Protein AF-F2PU14-F1 (afdb_monomer)

Mean predicted aligned error: 12.38 Å

pLDDT: mean 86.18, std 15.94, range [33.97, 97.12]

Secondary structure (DSSP, 8-state):
-EE-TTS-EEEEETTEEE-S-S-EEEEE-SSHHHHHHHHHTSTTEEEEEEETTTTEEEEEESPPPTTS-EEE-TTEEEEEEEPPPP-PPP-----TT--STTTTTT-EEE-TTSEEEEEEEEEE--PPPSEEEE-SSHHHHHHHHHTSTT--EEEEETTTTEEEEE---S---EEEEEEEEEEEEEETTGGGT-----SSS----------

Sequence (211 aa):
VYEAADGSWFKLQCVTHNWFTSNKNRVTASSYQDCVDQCSTTDGCEAITYEHANGACDIMQGPYDPNSQSVPCNNHHFAYTIDPPTYPAAVQKRTLCSVECPEADGMIYTTGHGEVYKMSCGKRHGTTPIGGEIVNGLKECMDACSSVLQCHSVDYHPRTKKCYQSNHQSDPTIQASGFASAHSLGCASACNGGCGCSSGACQQKVGTSAA

Foldseek 3Di:
DDQEPLRWDKDKAAQKDFPQDPPWDKDFAPDPNRLVNVLVVDPQFFKWKAFQVGRIIIRGGDDDDPPGDMDGHNRIMMMGTDDPDDDDDDDQQADPPDQDPPNLAQPWDQAPQQWIKGKHAQFDQPDDFPDKDQAQGPNVLVNVLSVPPQFFKWKAFNVRSIIGTHNDADDGDGGHNRIMMIGTPGGDCPVVPDPPPPPDPPDPPPPDDDD

Organism: Trichophyton equinum (strain ATCC MYA-4606 / CBS 127.97) (NCBI:txid559882)

Radius of gyration: 27.67 Å; Cα contacts (8 Å, |Δi|>4): 440; chains: 1; bounding box: 73×36×64 Å

Solvent-accessible surface area (backbone atoms only — not comparable to full-atom values): 12091 Å² total; per-residue (Å²): 112,46,74,39,94,80,69,52,26,30,46,72,37,74,38,21,41,68,67,78,58,86,53,58,50,78,48,80,22,97,41,69,64,50,34,52,48,53,28,69,74,35,92,62,44,29,32,36,42,27,29,73,87,78,25,41,19,35,35,28,41,53,91,73,60,94,85,46,65,64,46,83,30,87,54,23,30,24,32,31,64,45,81,72,87,86,72,92,76,82,83,75,80,60,50,86,94,43,70,50,72,72,36,15,48,75,34,76,49,69,37,96,80,36,36,26,29,43,29,37,44,33,16,26,70,86,67,78,61,81,46,68,50,80,40,97,44,54,58,54,37,51,44,54,31,60,74,35,93,72,36,26,22,36,34,24,28,78,89,79,22,40,24,37,24,20,66,49,64,63,84,54,81,44,81,33,78,71,24,40,17,34,22,39,79,46,50,64,47,63,92,72,76,56,71,85,64,76,87,81,82,83,74,76,85,74,81,79,86,82,134

Nearest PDB structures (foldseek):
  6stx-assembly1_C  TM=4.336E-01  e=1.598E-07  Colletotrichum graminicola M1.001
  6ryv-assembly1_A  TM=5.031E-01  e=1.904E-04  Colletotrichum graminicola M1.001
  6ryx-assembly1_A  TM=4.479E-01  e=3.210E-04  Colletotrichum graminicola M1.001
  2yil-assembly1_A  TM=4.461E-01  e=1.025E-03  Sarcocystis muris
  6ryw-assembly1_A  TM=3.999E-01  e=2.266E-04  Colletotrichum graminicola M1.001

Structure (mmCIF, N/CA/C/O backbone):
data_AF-F2PU14-F1
#
_entry.id   AF-F2PU14-F1
#
loop_
_atom_site.group_PDB
_atom_site.id
_atom_site.type_symbol
_atom_site.label_atom_id
_atom_site.label_alt_id
_atom_site.label_comp_id
_atom_site.label_asym_id
_atom_site.label_entity_id
_atom_site.label_seq_id
_atom_site.pdbx_PDB_ins_code
_atom_site.Cartn_x
_atom_site.Cartn_y
_atom_site.Cartn_z
_atom_site.occupancy
_atom_site.B_iso_or_equiv
_atom_site.auth_seq_id
_atom_site.auth_comp_id
_atom_site.auth_asym_id
_atom_site.auth_atom_id
_atom_site.pdbx_PDB_model_num
ATOM 1 N N . VAL A 1 1 ? 21.410 -3.144 -7.829 1.00 91.38 1 VAL A N 1
ATOM 2 C CA . VAL A 1 1 ? 19.964 -3.317 -8.081 1.00 91.38 1 VAL A CA 1
ATOM 3 C C . VAL A 1 1 ? 19.339 -1.943 -8.181 1.00 91.38 1 VAL A C 1
ATOM 5 O O . VAL A 1 1 ? 19.924 -1.010 -7.638 1.00 91.38 1 VAL A O 1
ATOM 8 N N . TYR A 1 2 ? 18.239 -1.819 -8.904 1.00 93.69 2 TYR A N 1
ATOM 9 C CA . TYR A 1 2 ? 17.557 -0.559 -9.158 1.00 93.69 2 TYR A CA 1
ATOM 10 C C . TYR A 1 2 ? 16.043 -0.779 -9.094 1.00 93.69 2 TYR A C 1
ATOM 12 O O . TYR A 1 2 ? 15.578 -1.790 -9.607 1.00 93.69 2 TYR A O 1
ATOM 20 N N . GLU A 1 3 ? 15.317 0.129 -8.448 1.00 94.50 3 GLU A N 1
ATOM 21 C CA . GLU A 1 3 ? 13.852 0.140 -8.400 1.00 94.50 3 GLU A CA 1
ATOM 22 C C . GLU A 1 3 ? 13.350 1.174 -9.406 1.00 94.50 3 GLU A C 1
ATOM 24 O O . GLU A 1 3 ? 13.650 2.364 -9.266 1.00 94.50 3 GLU A O 1
ATOM 29 N N . ALA A 1 4 ? 12.640 0.710 -10.430 1.00 92.31 4 ALA A N 1
ATOM 30 C CA . ALA A 1 4 ? 12.062 1.562 -11.457 1.00 92.31 4 ALA A CA 1
ATOM 31 C C . ALA A 1 4 ? 10.783 2.254 -10.958 1.00 92.31 4 ALA A C 1
ATOM 33 O O . ALA A 1 4 ? 10.238 1.931 -9.903 1.00 92.31 4 ALA A O 1
ATOM 34 N N . ALA A 1 5 ? 10.291 3.227 -11.727 1.00 87.12 5 ALA A N 1
ATOM 35 C CA . ALA A 1 5 ? 9.144 4.053 -11.338 1.00 87.12 5 ALA A CA 1
ATOM 36 C C . ALA A 1 5 ? 7.825 3.278 -11.115 1.00 87.12 5 ALA A C 1
ATOM 38 O O . ALA A 1 5 ? 6.953 3.761 -10.393 1.00 87.12 5 ALA A O 1
ATOM 39 N N . ASP A 1 6 ? 7.671 2.097 -11.714 1.00 89.88 6 ASP A N 1
ATOM 40 C CA . ASP A 1 6 ? 6.522 1.198 -11.538 1.00 89.88 6 ASP A CA 1
ATOM 41 C C . ASP A 1 6 ? 6.656 0.265 -10.314 1.00 89.88 6 ASP A C 1
ATOM 43 O O . ASP A 1 6 ? 5.726 -0.476 -9.997 1.00 89.88 6 ASP A O 1
ATOM 47 N N . GLY A 1 7 ? 7.797 0.304 -9.615 1.00 90.69 7 GLY A N 1
ATOM 48 C CA . GLY A 1 7 ? 8.131 -0.580 -8.496 1.00 90.69 7 GLY A CA 1
ATOM 49 C C . GLY A 1 7 ? 8.765 -1.913 -8.910 1.00 90.69 7 GLY A C 1
ATOM 50 O O . GLY A 1 7 ? 9.042 -2.749 -8.044 1.00 90.69 7 GLY A O 1
ATOM 51 N N . SER A 1 8 ? 9.011 -2.135 -10.205 1.00 92.94 8 SER A N 1
ATOM 52 C CA . SER A 1 8 ? 9.779 -3.289 -10.675 1.00 92.94 8 SER A CA 1
ATOM 53 C C . SER A 1 8 ? 11.260 -3.141 -10.318 1.00 92.94 8 SER A C 1
ATOM 55 O O . SER A 1 8 ? 11.811 -2.039 -10.224 1.00 92.94 8 SER A O 1
ATOM 57 N N . TRP A 1 9 ? 11.919 -4.273 -10.077 1.00 94.62 9 TRP A N 1
ATOM 58 C CA . TRP A 1 9 ? 13.315 -4.299 -9.658 1.00 94.62 9 TRP A CA 1
ATOM 59 C C . TRP A 1 9 ? 14.199 -4.849 -10.761 1.00 94.62 9 TRP A C 1
ATOM 61 O O . TRP A 1 9 ? 13.908 -5.887 -11.340 1.00 94.62 9 TRP A O 1
ATOM 71 N N . PHE A 1 10 ? 15.327 -4.188 -11.002 1.00 95.12 10 PHE A N 1
ATOM 72 C CA . PHE A 1 10 ? 16.308 -4.583 -12.001 1.00 95.12 10 PHE A CA 1
ATOM 73 C C . PHE A 1 10 ? 17.668 -4.883 -11.376 1.00 95.12 10 PHE A C 1
ATOM 75 O O . PHE A 1 10 ? 18.194 -4.146 -10.527 1.00 95.12 10 PHE A O 1
ATOM 82 N N . LYS A 1 11 ? 18.318 -5.942 -11.857 1.00 94.50 11 LYS A N 1
ATOM 83 C CA . LYS A 1 11 ? 19.741 -6.177 -11.617 1.00 94.50 11 LYS A CA 1
ATOM 84 C C . LYS A 1 11 ? 20.559 -5.570 -12.746 1.00 94.50 11 LYS A C 1
ATOM 86 O O . LYS A 1 11 ? 20.569 -6.065 -13.863 1.00 94.50 11 LYS A O 1
ATOM 91 N N . LEU A 1 12 ? 21.294 -4.514 -12.411 1.00 94.94 12 LEU A N 1
ATOM 92 C CA . LEU A 1 12 ? 22.191 -3.832 -13.336 1.00 94.94 12 LEU A CA 1
ATOM 93 C C . LEU A 1 12 ? 23.515 -4.598 -13.475 1.00 94.94 12 LEU A C 1
ATOM 95 O O . LEU A 1 12 ? 24.189 -4.864 -12.477 1.00 94.94 12 LEU A O 1
ATOM 99 N N . GLN A 1 13 ? 23.912 -4.895 -14.709 1.00 93.81 13 GLN A N 1
ATOM 100 C CA . GLN A 1 13 ? 25.207 -5.464 -15.073 1.00 93.81 13 GLN A CA 1
ATOM 101 C C . GLN A 1 13 ? 25.925 -4.521 -16.041 1.00 93.81 13 GLN A C 1
ATOM 103 O O . GLN A 1 13 ? 25.531 -4.338 -17.190 1.00 93.81 13 GLN A O 1
ATOM 108 N N . CYS A 1 14 ? 27.001 -3.895 -15.576 1.00 93.88 14 CYS A N 1
ATOM 109 C CA . CYS A 1 14 ? 27.816 -3.040 -16.431 1.00 93.88 14 CYS A CA 1
ATOM 110 C C . CYS A 1 14 ? 28.721 -3.873 -17.339 1.00 93.88 14 CYS A C 1
ATOM 112 O O . CYS A 1 14 ? 29.093 -4.991 -16.981 1.00 93.88 14 CYS A O 1
ATOM 114 N N . VAL A 1 15 ? 29.131 -3.298 -18.474 1.00 94.69 15 VAL A N 1
ATOM 115 C CA . VAL A 1 15 ? 30.131 -3.905 -19.368 1.00 94.69 15 VAL A CA 1
ATOM 116 C C . VAL A 1 15 ? 29.701 -5.312 -19.793 1.00 94.69 15 VAL A C 1
ATOM 118 O O . VAL A 1 15 ? 30.494 -6.245 -19.823 1.00 94.69 15 VAL A O 1
ATOM 121 N N . THR A 1 16 ? 28.410 -5.493 -20.047 1.00 95.19 16 THR A N 1
ATOM 122 C CA . THR A 1 16 ? 27.793 -6.794 -20.293 1.00 95.19 16 THR A CA 1
ATOM 123 C C . THR A 1 16 ? 26.847 -6.660 -21.471 1.00 95.19 16 THR A C 1
ATOM 125 O O . THR A 1 16 ? 26.006 -5.766 -21.498 1.00 95.19 16 THR A O 1
ATOM 128 N N . HIS A 1 17 ? 26.981 -7.564 -22.436 1.00 93.31 17 HIS A N 1
ATOM 129 C CA . HIS A 1 17 ? 25.997 -7.762 -23.491 1.00 93.31 17 HIS A CA 1
ATOM 130 C C . HIS A 1 17 ? 25.372 -9.149 -23.325 1.00 93.31 17 HIS A C 1
ATOM 132 O O . HIS A 1 17 ? 26.089 -10.125 -23.088 1.00 93.31 17 HIS A O 1
ATOM 138 N N . ASN A 1 18 ? 24.051 -9.242 -23.467 1.00 92.19 18 ASN A N 1
ATOM 139 C CA . ASN A 1 18 ? 23.297 -10.489 -23.368 1.00 92.19 18 ASN A CA 1
ATOM 140 C C . ASN A 1 18 ? 22.418 -10.669 -24.618 1.00 92.19 18 ASN A C 1
ATOM 142 O O . ASN A 1 18 ? 21.874 -9.699 -25.143 1.00 92.19 18 ASN A O 1
ATOM 146 N N . TRP A 1 19 ? 22.296 -11.903 -25.110 1.00 86.44 19 TRP A N 1
ATOM 147 C CA . TRP A 1 19 ? 21.491 -12.246 -26.291 1.00 86.44 19 TRP A CA 1
ATOM 148 C C . TRP A 1 19 ? 20.306 -13.162 -25.954 1.00 86.44 19 TRP A C 1
ATOM 150 O O . TRP A 1 19 ? 20.003 -14.068 -26.725 1.00 86.44 19 TRP A O 1
ATOM 160 N N . PHE A 1 20 ? 19.640 -12.975 -24.811 1.00 86.62 20 PHE A N 1
ATOM 161 C CA . PHE A 1 20 ? 18.583 -13.910 -24.399 1.00 86.62 20 PHE A CA 1
ATOM 162 C C . PHE A 1 20 ? 17.376 -13.952 -25.351 1.00 86.62 20 PHE A C 1
ATOM 164 O O . PHE A 1 20 ? 16.681 -14.962 -25.407 1.00 86.62 20 PHE A O 1
ATOM 171 N N . THR A 1 21 ? 17.116 -12.885 -26.113 1.00 86.56 21 THR A N 1
ATOM 172 C CA . THR A 1 21 ? 15.975 -12.824 -27.033 1.00 86.56 21 THR A CA 1
ATOM 173 C C . THR A 1 21 ? 16.287 -12.027 -28.296 1.00 86.56 21 THR A C 1
ATOM 175 O O . THR A 1 21 ? 17.059 -11.064 -28.291 1.00 86.56 21 THR A O 1
ATOM 178 N N . SER A 1 22 ? 15.646 -12.426 -29.395 1.00 87.12 22 SER A N 1
ATOM 179 C CA . SER A 1 22 ? 15.561 -11.646 -30.632 1.00 87.12 22 SER A CA 1
ATOM 180 C C . SER A 1 22 ? 14.305 -10.774 -30.692 1.00 87.12 22 SER A C 1
ATOM 182 O O . SER A 1 22 ? 14.228 -9.901 -31.554 1.00 87.12 22 SER A O 1
ATOM 184 N N . ASN A 1 23 ? 13.325 -11.006 -29.809 1.00 92.88 23 ASN A N 1
ATOM 185 C CA . ASN A 1 23 ? 12.144 -10.161 -29.695 1.00 92.88 23 ASN A CA 1
ATOM 186 C C . ASN A 1 23 ? 12.501 -8.922 -28.871 1.00 92.88 23 ASN A C 1
ATOM 188 O O . ASN A 1 23 ? 12.496 -8.952 -27.640 1.00 92.88 23 ASN A O 1
ATOM 192 N N . LYS A 1 24 ? 12.891 -7.855 -29.563 1.00 93.44 24 LYS A N 1
ATOM 193 C CA . LYS A 1 24 ? 13.311 -6.604 -28.943 1.00 93.44 24 LYS A CA 1
ATOM 194 C C . LYS A 1 24 ? 12.880 -5.402 -29.766 1.00 93.44 24 LYS A C 1
ATOM 196 O O . LYS A 1 24 ? 12.829 -5.471 -30.994 1.00 93.44 24 LYS A O 1
ATOM 201 N N . ASN A 1 25 ? 12.628 -4.294 -29.084 1.00 93.75 25 ASN A N 1
ATOM 202 C CA . ASN A 1 25 ? 12.391 -2.992 -29.686 1.00 93.75 25 ASN A CA 1
ATOM 203 C C . ASN A 1 25 ? 13.583 -2.078 -29.393 1.00 93.75 25 ASN A C 1
ATOM 205 O O . ASN A 1 25 ? 13.999 -1.965 -28.243 1.00 93.75 25 ASN A O 1
ATOM 209 N N . ARG A 1 26 ? 14.136 -1.426 -30.418 1.00 95.50 26 ARG A N 1
ATOM 210 C CA . ARG A 1 26 ? 15.249 -0.488 -30.244 1.00 95.50 26 ARG A CA 1
ATOM 211 C C . ARG A 1 26 ? 14.719 0.937 -30.166 1.00 95.50 26 ARG A C 1
ATOM 213 O O . ARG A 1 26 ? 14.108 1.424 -31.113 1.00 95.50 26 ARG A O 1
ATOM 220 N N . VAL A 1 27 ? 15.028 1.609 -29.067 1.00 96.19 27 VAL A N 1
ATOM 221 C CA . VAL A 1 27 ? 14.720 3.019 -28.808 1.00 96.19 27 VAL A CA 1
ATOM 222 C C . VAL A 1 27 ? 16.003 3.789 -28.493 1.00 96.19 27 VAL A C 1
ATOM 224 O O . VAL A 1 27 ? 17.090 3.209 -28.422 1.00 96.19 27 VAL A O 1
ATOM 227 N N . THR A 1 28 ? 15.893 5.103 -28.324 1.00 97.12 28 THR A N 1
ATOM 228 C CA . THR A 1 28 ? 17.004 5.944 -27.871 1.00 97.12 28 THR A CA 1
ATOM 229 C C . THR A 1 28 ? 16.775 6.322 -26.416 1.00 97.12 28 THR A C 1
ATOM 231 O O . THR A 1 28 ? 15.706 6.819 -26.066 1.00 97.12 28 THR A O 1
ATOM 234 N N . ALA A 1 29 ? 17.795 6.132 -25.588 1.00 96.31 29 ALA A N 1
ATOM 235 C CA . ALA A 1 29 ? 17.816 6.581 -24.208 1.00 96.31 29 ALA A CA 1
ATOM 236 C C . ALA A 1 29 ? 19.002 7.524 -23.985 1.00 96.31 29 ALA A C 1
ATOM 238 O O . ALA A 1 29 ? 20.107 7.320 -24.486 1.00 96.31 29 ALA A O 1
ATOM 239 N N . SER A 1 30 ? 18.765 8.573 -23.212 1.00 95.19 30 SER A N 1
ATOM 240 C CA . SER A 1 30 ? 19.768 9.560 -22.805 1.00 95.19 30 SER A CA 1
ATOM 241 C C . SER A 1 30 ? 20.759 9.012 -21.774 1.00 95.19 30 SER A C 1
ATOM 243 O O . SER A 1 30 ? 21.833 9.578 -21.564 1.00 95.19 30 SER A O 1
ATOM 245 N N . SER A 1 31 ? 20.401 7.914 -21.107 1.00 94.75 31 SER A N 1
ATOM 246 C CA . SER A 1 31 ? 21.221 7.254 -20.102 1.00 94.75 31 SER A CA 1
ATOM 247 C C . SER A 1 31 ? 20.815 5.792 -19.927 1.00 94.75 31 SER A C 1
ATOM 249 O O . SER A 1 31 ? 19.743 5.365 -20.352 1.00 94.75 31 SER A O 1
ATOM 251 N N . TYR A 1 32 ? 21.663 5.024 -19.241 1.00 94.62 32 TYR A N 1
ATOM 252 C CA . TYR A 1 32 ? 21.334 3.651 -18.863 1.00 94.62 32 TYR A CA 1
ATOM 253 C C . TYR A 1 32 ? 20.078 3.590 -17.984 1.00 94.62 32 TYR A C 1
ATOM 255 O O . TYR A 1 32 ? 19.240 2.717 -18.164 1.00 94.62 32 TYR A O 1
ATOM 263 N N . GLN A 1 33 ? 19.939 4.568 -17.089 1.00 95.12 33 GLN A N 1
ATOM 264 C CA . GLN A 1 33 ? 18.784 4.763 -16.224 1.00 95.12 33 GLN A CA 1
ATOM 265 C C . GLN A 1 33 ? 17.490 4.937 -17.032 1.00 95.12 33 GLN A C 1
ATOM 267 O O . GLN A 1 33 ? 16.549 4.175 -16.866 1.00 95.12 33 GLN A O 1
ATOM 272 N N . ASP A 1 34 ? 17.504 5.886 -17.968 1.00 95.75 34 ASP A N 1
ATOM 273 C CA . ASP A 1 34 ? 16.391 6.180 -18.876 1.00 95.75 34 ASP A CA 1
ATOM 274 C C . ASP A 1 34 ? 16.001 4.945 -19.707 1.00 95.75 34 ASP A C 1
ATOM 276 O O . ASP A 1 34 ? 14.825 4.658 -19.892 1.00 95.75 34 ASP A O 1
ATOM 280 N N . CYS A 1 35 ? 16.975 4.131 -20.122 1.00 96.44 35 CYS A N 1
ATOM 281 C CA . CYS A 1 35 ? 16.693 2.866 -20.802 1.00 96.44 35 CYS A CA 1
ATOM 282 C C . CYS A 1 35 ? 15.941 1.865 -19.901 1.00 96.44 35 CYS A C 1
ATOM 284 O O . CYS A 1 35 ? 15.015 1.199 -20.366 1.00 96.44 35 CYS A O 1
ATOM 286 N N . VAL A 1 36 ? 16.297 1.769 -18.611 1.00 96.50 36 VAL A N 1
ATOM 287 C CA . VAL A 1 36 ? 15.568 0.918 -17.652 1.00 96.50 36 VAL A CA 1
ATOM 288 C C . VAL A 1 36 ? 14.154 1.455 -17.414 1.00 96.50 36 VAL A C 1
ATOM 290 O O . VAL A 1 36 ? 13.203 0.678 -17.416 1.00 96.50 36 VAL A O 1
ATOM 293 N N . ASP A 1 37 ? 13.995 2.771 -17.278 1.00 95.50 37 ASP A N 1
ATOM 294 C CA . ASP A 1 37 ? 12.690 3.412 -17.064 1.00 95.50 37 ASP A CA 1
ATOM 295 C C . ASP A 1 37 ? 11.762 3.288 -18.289 1.00 95.50 37 ASP A C 1
ATOM 297 O O . ASP A 1 37 ? 10.544 3.151 -18.171 1.00 95.50 37 ASP A O 1
ATOM 301 N N . GLN A 1 38 ? 12.318 3.271 -19.499 1.00 95.75 38 GLN A N 1
ATOM 302 C CA . GLN A 1 38 ? 11.543 2.974 -20.707 1.00 95.75 38 GLN A CA 1
ATOM 303 C C . GLN A 1 38 ? 11.112 1.499 -20.769 1.00 95.75 38 GLN A C 1
ATOM 305 O O . GLN A 1 38 ? 10.015 1.192 -21.236 1.00 95.75 38 GLN A O 1
ATOM 310 N N . CYS A 1 39 ? 11.931 0.576 -20.261 1.00 95.62 39 CYS A N 1
ATOM 311 C CA . CYS A 1 39 ? 11.545 -0.829 -20.133 1.00 95.62 39 CYS A CA 1
ATOM 312 C C . CYS A 1 39 ? 10.412 -1.029 -19.121 1.00 95.62 39 CYS A C 1
ATOM 314 O O . CYS A 1 39 ? 9.454 -1.724 -19.442 1.00 95.62 39 CYS A O 1
ATOM 316 N N . SER A 1 40 ? 10.452 -0.368 -17.959 1.00 95.62 40 SER A N 1
ATOM 317 C CA . SER A 1 40 ? 9.395 -0.485 -16.937 1.00 95.62 40 SER A CA 1
ATOM 318 C C . SER A 1 40 ? 8.032 0.064 -17.379 1.00 95.62 40 SER A C 1
ATOM 320 O O . SER A 1 40 ? 7.001 -0.262 -16.802 1.00 95.62 40 SER A O 1
ATOM 322 N N . THR A 1 41 ? 8.005 0.873 -18.440 1.00 94.62 41 THR A N 1
ATOM 323 C CA . THR A 1 41 ? 6.768 1.372 -19.062 1.00 94.62 41 THR A CA 1
ATOM 324 C C . THR A 1 41 ? 6.353 0.585 -20.308 1.00 94.62 41 THR A C 1
ATOM 326 O O . THR A 1 41 ? 5.335 0.905 -20.923 1.00 94.62 41 THR A O 1
ATOM 329 N N . THR A 1 42 ? 7.116 -0.446 -20.689 1.00 93.88 42 THR A N 1
ATOM 330 C CA . THR A 1 42 ? 6.850 -1.275 -21.867 1.00 93.88 42 THR A CA 1
ATOM 331 C C . THR A 1 42 ? 6.357 -2.661 -21.466 1.00 93.88 42 THR A C 1
ATOM 333 O O . THR A 1 42 ? 7.102 -3.461 -20.900 1.00 93.88 42 THR A O 1
ATOM 336 N N . ASP A 1 43 ? 5.123 -2.983 -21.854 1.00 92.69 43 ASP A N 1
ATOM 337 C CA . ASP A 1 43 ? 4.522 -4.290 -21.594 1.00 92.69 43 ASP A CA 1
ATOM 338 C C . ASP A 1 43 ? 5.405 -5.445 -22.095 1.00 92.69 43 ASP A C 1
ATOM 340 O O . ASP A 1 43 ? 5.827 -5.505 -23.258 1.00 92.69 43 ASP A O 1
ATOM 344 N N . GLY A 1 44 ? 5.663 -6.392 -21.192 1.00 91.62 44 GLY A N 1
ATOM 345 C CA . GLY A 1 44 ? 6.449 -7.592 -21.467 1.00 91.62 44 GLY A CA 1
ATOM 346 C C . GLY A 1 44 ? 7.957 -7.364 -21.585 1.00 91.62 44 GLY A C 1
ATOM 347 O O . GLY A 1 44 ? 8.651 -8.289 -22.015 1.00 91.62 44 GLY A O 1
ATOM 348 N N . CYS A 1 45 ? 8.469 -6.176 -21.241 1.00 94.56 45 CYS A N 1
ATO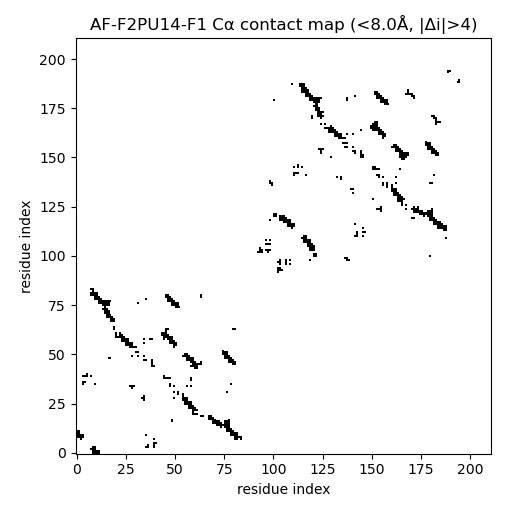M 349 C CA . CYS A 1 45 ? 9.905 -5.968 -21.101 1.00 94.56 45 CYS A CA 1
ATOM 350 C C . CYS A 1 45 ? 10.433 -6.652 -19.837 1.00 94.56 45 CYS A C 1
ATOM 352 O O . CYS A 1 45 ? 9.956 -6.404 -18.735 1.00 94.56 45 CYS A O 1
ATOM 354 N N . GLU A 1 46 ? 11.449 -7.490 -20.006 1.00 94.69 46 GLU A N 1
ATOM 355 C CA . GLU A 1 46 ? 12.066 -8.256 -18.912 1.00 94.69 46 GLU A CA 1
ATOM 356 C C . GLU A 1 46 ? 13.558 -7.930 -18.781 1.00 94.69 46 GLU A C 1
ATOM 358 O O . GLU A 1 46 ? 14.212 -8.278 -17.799 1.00 94.69 46 GLU A O 1
ATOM 363 N N . ALA A 1 47 ? 14.129 -7.240 -19.770 1.00 95.69 47 ALA A N 1
ATOM 364 C CA . ALA A 1 47 ? 15.515 -6.816 -19.752 1.00 95.69 47 ALA A CA 1
ATOM 365 C C . ALA A 1 47 ? 15.807 -5.742 -20.799 1.00 95.69 47 ALA A C 1
ATOM 367 O O . ALA A 1 47 ? 15.051 -5.529 -21.746 1.00 95.69 47 ALA A O 1
ATOM 368 N N . ILE A 1 48 ? 16.957 -5.094 -20.650 1.00 95.75 48 ILE A N 1
ATOM 369 C CA . ILE A 1 48 ? 17.475 -4.107 -21.585 1.00 95.75 48 ILE A CA 1
ATOM 370 C C . ILE A 1 48 ? 18.943 -4.341 -21.902 1.00 95.75 48 ILE A C 1
ATOM 372 O O . ILE A 1 48 ? 19.713 -4.776 -21.047 1.00 95.75 48 ILE A O 1
ATOM 376 N N . THR A 1 49 ? 19.351 -3.943 -23.102 1.00 95.94 49 THR A N 1
ATOM 377 C CA . THR A 1 49 ? 20.759 -3.678 -23.417 1.00 95.94 49 THR A CA 1
ATOM 378 C C . THR A 1 49 ? 20.917 -2.217 -23.824 1.00 95.94 49 THR A C 1
ATOM 380 O O . THR A 1 49 ? 20.368 -1.791 -24.835 1.00 95.94 49 THR A O 1
ATOM 383 N N . TYR A 1 50 ? 21.684 -1.452 -23.050 1.00 97.00 50 TYR A N 1
ATOM 384 C CA . TYR A 1 50 ? 21.993 -0.050 -23.312 1.00 97.00 50 TYR A CA 1
ATOM 385 C C . TYR A 1 50 ? 23.411 0.111 -23.861 1.00 97.00 50 TYR A C 1
ATOM 387 O O . TYR A 1 50 ? 24.384 -0.282 -23.215 1.00 97.00 50 TYR A O 1
ATOM 395 N N . GLU A 1 51 ? 23.538 0.723 -25.032 1.00 96.06 51 GLU A N 1
ATOM 396 C CA . GLU A 1 51 ? 24.806 1.066 -25.664 1.00 96.06 51 GLU A CA 1
ATOM 397 C C . GLU A 1 51 ? 25.180 2.521 -25.345 1.00 96.06 51 GLU A C 1
ATOM 399 O O . GLU A 1 51 ? 24.641 3.470 -25.916 1.00 96.06 51 GLU A O 1
ATOM 404 N N . HIS A 1 52 ? 26.135 2.729 -24.434 1.00 93.19 52 HIS A N 1
ATOM 405 C CA . HIS A 1 52 ? 26.465 4.082 -23.966 1.00 93.19 52 HIS A CA 1
ATOM 406 C C . HIS A 1 52 ? 27.137 4.953 -25.041 1.00 93.19 52 HIS A C 1
ATOM 408 O O . HIS A 1 52 ? 27.073 6.176 -24.967 1.00 93.19 52 HIS A O 1
ATOM 414 N N . ALA A 1 53 ? 27.758 4.343 -26.055 1.00 91.88 53 ALA A N 1
ATOM 415 C CA . ALA A 1 53 ? 28.462 5.068 -27.112 1.00 91.88 53 ALA A CA 1
ATOM 416 C C . ALA A 1 53 ? 27.530 5.904 -28.012 1.00 91.88 53 ALA A C 1
ATOM 418 O O . ALA A 1 53 ? 27.957 6.925 -28.548 1.00 91.88 53 ALA A O 1
ATOM 419 N N . ASN A 1 54 ? 26.280 5.471 -28.195 1.00 93.81 54 ASN A N 1
ATOM 420 C CA . ASN A 1 54 ? 25.317 6.102 -29.105 1.00 93.81 54 ASN A CA 1
ATOM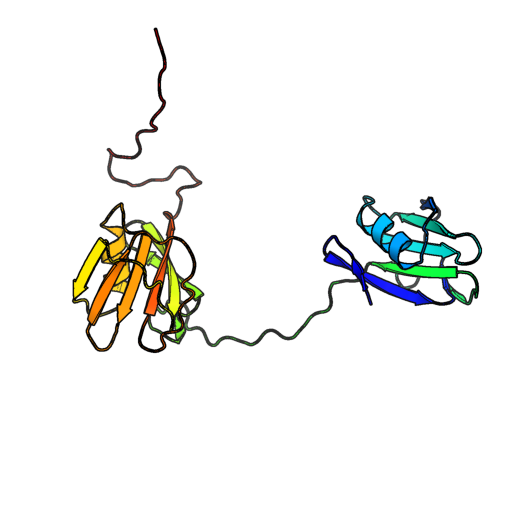 421 C C . ASN A 1 54 ? 23.918 6.306 -28.487 1.00 93.81 54 ASN A C 1
ATOM 423 O O . ASN A 1 54 ? 23.053 6.882 -29.143 1.00 93.81 54 ASN A O 1
ATOM 427 N N . GLY A 1 55 ? 23.694 5.855 -27.248 1.00 94.81 55 GLY A N 1
ATOM 428 C CA . GLY A 1 55 ? 22.407 5.952 -26.561 1.00 94.81 55 GLY A CA 1
ATOM 429 C C . GLY A 1 55 ? 21.366 4.934 -27.035 1.00 94.81 55 GLY A C 1
ATOM 430 O O . GLY A 1 55 ? 20.186 5.093 -26.727 1.00 94.81 55 GLY A O 1
ATOM 431 N N . ALA A 1 56 ? 21.749 3.905 -27.798 1.00 97.00 56 ALA A N 1
ATOM 432 C CA . ALA A 1 56 ? 20.809 2.878 -28.231 1.00 97.00 56 ALA A CA 1
ATOM 433 C C . ALA A 1 56 ? 20.358 2.028 -27.037 1.00 97.00 56 ALA A C 1
ATOM 435 O O . ALA A 1 56 ? 21.168 1.551 -26.245 1.00 97.00 56 ALA A O 1
ATOM 436 N N . CYS A 1 57 ? 19.053 1.822 -26.929 1.00 97.00 57 CYS A N 1
ATOM 437 C CA . CYS A 1 57 ? 18.412 1.050 -25.880 1.00 97.00 57 CYS A CA 1
ATOM 438 C C . CYS A 1 57 ? 17.590 -0.064 -26.529 1.00 97.00 57 CYS A C 1
ATOM 440 O O . CYS A 1 57 ? 16.568 0.188 -27.163 1.00 97.00 57 CYS A O 1
ATOM 442 N N . ASP A 1 58 ? 18.058 -1.300 -26.410 1.00 96.31 58 ASP A N 1
ATOM 443 C CA . ASP A 1 58 ? 17.295 -2.476 -26.809 1.00 96.31 58 ASP A CA 1
ATOM 444 C C . ASP A 1 58 ? 16.403 -2.900 -25.642 1.00 96.31 58 ASP A C 1
ATOM 446 O O . ASP A 1 58 ? 16.904 -3.431 -24.655 1.00 96.31 58 ASP A O 1
ATOM 450 N N . ILE A 1 59 ? 15.096 -2.687 -25.774 1.00 96.00 59 ILE A N 1
ATOM 451 C CA . ILE A 1 59 ? 14.049 -3.177 -24.872 1.00 96.00 59 ILE A CA 1
ATOM 452 C C . ILE A 1 59 ? 13.731 -4.613 -25.270 1.00 96.00 59 ILE A C 1
ATOM 454 O O . ILE A 1 59 ? 13.257 -4.862 -26.378 1.00 96.00 59 ILE A O 1
ATOM 458 N N . MET A 1 60 ? 14.020 -5.568 -24.395 1.00 94.81 60 MET A N 1
ATOM 459 C CA . MET A 1 60 ? 14.012 -6.991 -24.716 1.00 94.81 60 MET A CA 1
ATOM 460 C C . MET A 1 60 ? 12.815 -7.680 -24.051 1.00 94.81 60 MET A C 1
ATOM 462 O O . MET A 1 60 ? 12.613 -7.570 -22.841 1.00 94.81 60 MET A O 1
ATOM 466 N N . GLN A 1 61 ? 12.017 -8.385 -24.857 1.00 94.00 61 GLN A N 1
ATOM 467 C CA . GLN A 1 61 ? 10.750 -8.978 -24.433 1.00 94.00 61 GLN A CA 1
ATOM 468 C C . GLN A 1 61 ? 10.837 -10.483 -24.171 1.00 94.00 61 GLN A C 1
ATOM 470 O O . GLN A 1 61 ? 11.549 -11.220 -24.866 1.00 94.00 61 GLN A O 1
ATOM 475 N N . GLY A 1 62 ? 9.979 -10.939 -23.257 1.00 87.94 62 GLY A N 1
ATOM 476 C CA . GLY A 1 62 ? 9.796 -12.350 -22.917 1.00 87.94 62 GLY A CA 1
ATOM 477 C C . GLY A 1 62 ? 10.612 -12.775 -21.697 1.00 87.94 62 GLY A C 1
ATOM 478 O O . GLY A 1 62 ? 11.520 -12.055 -21.296 1.00 87.94 62 GLY A O 1
ATOM 479 N N . PRO A 1 63 ? 10.306 -13.940 -21.104 1.00 88.00 63 PRO A N 1
ATOM 480 C CA . PRO A 1 63 ? 10.857 -14.322 -19.811 1.00 88.00 63 PRO A CA 1
ATOM 481 C C . PRO A 1 63 ? 12.382 -14.418 -19.881 1.00 88.00 63 PRO A C 1
ATOM 483 O O . PRO A 1 63 ? 12.933 -15.206 -20.655 1.00 88.00 63 PRO A O 1
ATOM 486 N N . TYR A 1 64 ? 13.064 -13.612 -19.070 1.00 89.56 64 TYR A N 1
ATOM 487 C CA . TYR A 1 64 ? 14.515 -13.644 -18.986 1.00 89.56 64 TYR A CA 1
ATOM 488 C C . TYR A 1 64 ? 14.979 -14.852 -18.156 1.00 89.56 64 TYR A C 1
ATOM 490 O O . TYR A 1 64 ? 14.645 -14.978 -16.979 1.00 89.56 64 TYR A O 1
ATOM 498 N N . ASP A 1 65 ? 15.787 -15.735 -18.754 1.00 87.81 65 ASP A N 1
ATOM 499 C CA . ASP A 1 65 ? 16.513 -16.774 -18.014 1.00 87.81 65 ASP A CA 1
ATOM 500 C C . ASP A 1 65 ? 17.869 -16.211 -17.549 1.00 87.81 65 ASP A C 1
ATOM 502 O O . ASP A 1 65 ? 18.704 -15.873 -18.398 1.00 87.81 65 ASP A O 1
ATOM 506 N N . PRO A 1 66 ? 18.155 -16.143 -16.23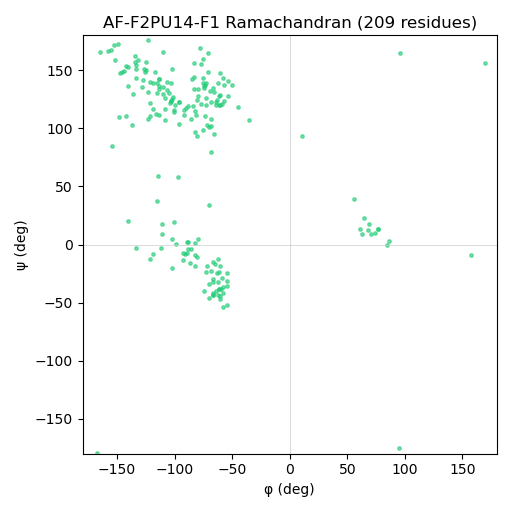4 1.00 82.44 66 PRO A N 1
ATOM 507 C CA . PRO A 1 66 ? 19.438 -15.667 -15.718 1.00 82.44 66 PRO A CA 1
ATOM 508 C C . PRO A 1 66 ? 20.650 -16.507 -16.143 1.00 82.44 66 PRO A C 1
ATOM 510 O O . PRO A 1 66 ? 21.780 -16.044 -15.983 1.00 82.44 66 PRO A O 1
ATOM 513 N N . ASN A 1 67 ? 20.440 -17.703 -16.701 1.00 84.94 67 ASN A N 1
ATOM 514 C CA . ASN A 1 67 ? 21.489 -18.547 -17.277 1.00 84.94 67 ASN A CA 1
ATOM 515 C C . ASN A 1 67 ? 21.767 -18.252 -18.762 1.00 84.94 67 ASN A C 1
ATOM 517 O O . ASN A 1 67 ? 22.598 -18.924 -19.377 1.00 84.94 67 ASN A O 1
ATOM 521 N N . SER A 1 68 ? 21.092 -17.260 -19.348 1.00 87.00 68 SER A N 1
ATOM 522 C CA . SER A 1 68 ? 21.293 -16.857 -20.741 1.00 87.00 68 SER A CA 1
ATOM 523 C C . SER A 1 68 ? 22.726 -16.399 -21.009 1.00 87.00 68 SER A C 1
ATOM 525 O O . SER A 1 68 ? 23.389 -15.793 -20.161 1.00 87.00 68 SER A O 1
ATOM 527 N N . GLN A 1 69 ? 23.200 -16.654 -22.232 1.00 87.38 69 GLN A N 1
ATOM 528 C CA . GLN A 1 69 ? 24.554 -16.298 -22.642 1.00 87.38 69 GLN A CA 1
ATOM 529 C C . GLN A 1 69 ? 24.780 -14.785 -22.545 1.00 87.38 69 GLN A C 1
ATOM 531 O O . GLN A 1 69 ? 24.159 -13.985 -23.249 1.00 87.38 69 GLN A O 1
ATOM 536 N N . SER A 1 70 ? 25.756 -14.417 -21.722 1.00 91.56 70 SER A N 1
ATOM 537 C CA . SER A 1 70 ? 26.273 -13.060 -21.606 1.00 91.56 70 SER A CA 1
ATOM 538 C C . SER A 1 70 ? 27.778 -13.047 -21.834 1.00 91.56 70 SER A C 1
ATOM 540 O O . SER A 1 70 ? 28.476 -14.026 -21.561 1.00 91.56 70 SER A O 1
ATOM 542 N N . VAL A 1 71 ? 28.287 -11.936 -22.362 1.00 93.75 71 VAL A N 1
ATOM 543 C CA . VAL A 1 71 ? 29.728 -11.699 -22.480 1.00 93.75 71 VAL A CA 1
ATOM 544 C C . VAL A 1 71 ? 30.083 -10.299 -21.995 1.00 93.75 71 VAL A C 1
ATOM 546 O O . VAL A 1 71 ? 29.259 -9.382 -22.095 1.00 93.75 71 VAL A O 1
ATOM 549 N N . PRO A 1 72 ? 31.328 -10.097 -21.540 1.00 95.19 72 PRO A N 1
ATOM 550 C CA . PRO A 1 72 ? 31.847 -8.765 -21.304 1.00 95.19 72 PRO A CA 1
ATOM 551 C C . PRO A 1 72 ? 31.856 -7.934 -22.593 1.00 95.19 72 PRO A C 1
ATOM 553 O O . PR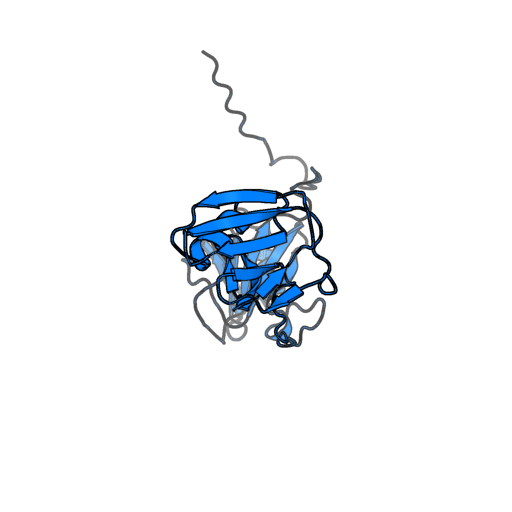O A 1 72 ? 32.387 -8.365 -23.618 1.00 95.19 72 PRO A O 1
ATOM 556 N N . CYS A 1 73 ? 31.287 -6.734 -22.548 1.00 94.19 73 CYS A N 1
ATOM 557 C CA . CYS A 1 73 ? 31.288 -5.800 -23.669 1.00 94.19 73 CYS A CA 1
ATOM 558 C C . CYS A 1 73 ? 31.314 -4.354 -23.165 1.00 94.19 73 CYS A C 1
ATOM 560 O O . CYS A 1 73 ? 30.329 -3.878 -22.612 1.00 94.19 73 CYS A O 1
ATOM 562 N N . ASN A 1 74 ? 32.436 -3.651 -23.356 1.00 92.69 74 ASN A N 1
ATOM 563 C CA . ASN A 1 74 ? 32.686 -2.339 -22.738 1.00 92.69 74 ASN A CA 1
ATOM 564 C C . ASN A 1 74 ? 31.657 -1.258 -23.090 1.00 92.69 74 ASN A C 1
ATOM 566 O O . ASN A 1 74 ? 31.445 -0.352 -22.292 1.00 92.69 74 ASN A O 1
ATOM 570 N N . ASN A 1 75 ? 31.034 -1.348 -24.265 1.00 93.56 75 ASN A N 1
ATOM 571 C CA . ASN A 1 75 ? 30.075 -0.346 -24.726 1.00 93.56 75 ASN A CA 1
ATOM 572 C C . ASN A 1 75 ? 28.631 -0.662 -24.322 1.00 93.56 75 ASN A C 1
ATOM 574 O O . ASN A 1 75 ? 27.767 0.188 -24.517 1.00 93.56 75 ASN A O 1
ATOM 578 N N . HIS A 1 76 ? 28.370 -1.851 -23.770 1.00 94.75 76 HIS A N 1
ATOM 579 C CA . HIS A 1 76 ? 27.031 -2.307 -23.424 1.00 94.75 76 HIS A CA 1
ATOM 580 C C . HIS A 1 76 ? 26.845 -2.447 -21.913 1.00 94.75 76 HIS A C 1
ATOM 582 O O . HIS A 1 76 ? 27.724 -2.908 -21.181 1.00 94.75 76 HIS A O 1
ATOM 588 N N . HIS A 1 77 ? 25.655 -2.086 -21.455 1.00 96.06 77 HIS A N 1
ATOM 589 C CA . HIS A 1 77 ? 25.176 -2.317 -20.103 1.00 96.06 77 HIS A CA 1
ATOM 590 C C . HIS A 1 77 ? 23.874 -3.102 -20.189 1.00 96.06 77 HIS A C 1
ATOM 592 O O . HIS A 1 77 ? 22.988 -2.746 -20.962 1.00 96.06 77 HIS A O 1
ATOM 598 N N . PHE A 1 78 ? 23.765 -4.168 -19.409 1.00 96.06 78 PHE A N 1
ATOM 599 C CA . PHE A 1 78 ? 22.622 -5.064 -19.431 1.00 96.06 78 PHE A CA 1
ATOM 600 C C . PHE A 1 78 ? 21.887 -5.010 -18.096 1.00 96.06 78 PHE A C 1
ATOM 602 O O . PHE A 1 78 ? 22.512 -5.163 -17.046 1.00 96.06 78 PHE A O 1
ATOM 609 N N . ALA A 1 79 ? 20.571 -4.835 -18.123 1.00 95.94 79 ALA A N 1
ATOM 610 C CA . ALA A 1 79 ? 19.732 -4.972 -16.938 1.00 95.94 79 ALA A CA 1
ATOM 611 C C . ALA A 1 79 ? 18.619 -5.972 -17.206 1.00 95.94 79 ALA A C 1
ATOM 613 O O . ALA A 1 79 ? 18.141 -6.067 -18.328 1.00 95.94 79 ALA A O 1
ATOM 614 N N . TYR A 1 80 ? 18.190 -6.681 -16.173 1.00 95.06 80 TYR A N 1
ATOM 615 C CA . TYR A 1 80 ? 17.051 -7.592 -16.234 1.00 95.06 80 TYR A CA 1
ATOM 616 C C . TYR A 1 80 ? 16.229 -7.505 -14.959 1.00 95.06 80 TYR A C 1
ATOM 618 O O . TYR A 1 80 ? 16.771 -7.153 -13.902 1.00 95.06 80 TYR A O 1
ATOM 626 N N . THR A 1 81 ? 14.946 -7.813 -15.076 1.00 94.31 81 THR A N 1
ATOM 627 C CA . THR A 1 81 ? 13.986 -7.868 -13.977 1.00 94.31 81 THR A CA 1
ATOM 628 C C . THR A 1 81 ? 14.394 -8.936 -12.961 1.00 94.31 81 THR A C 1
ATOM 630 O O . THR A 1 81 ? 14.879 -10.018 -13.290 1.00 94.31 81 THR A O 1
ATOM 633 N N . ILE A 1 82 ? 14.251 -8.615 -11.683 1.00 93.31 82 ILE A N 1
ATOM 634 C CA . ILE A 1 82 ? 14.444 -9.531 -10.563 1.00 93.31 82 ILE A CA 1
ATOM 635 C C . ILE A 1 82 ? 13.254 -9.418 -9.623 1.00 93.31 82 ILE A C 1
ATOM 637 O O . ILE A 1 82 ? 12.578 -8.389 -9.577 1.00 93.31 82 ILE A O 1
ATOM 641 N N . ASP A 1 83 ? 13.053 -10.451 -8.812 1.00 91.25 83 ASP A N 1
ATOM 642 C CA . ASP A 1 83 ? 12.113 -10.360 -7.705 1.00 91.25 83 ASP A CA 1
ATOM 643 C C . ASP A 1 83 ? 12.509 -9.209 -6.755 1.00 91.25 83 ASP A C 1
ATOM 645 O O . ASP A 1 83 ? 13.709 -8.992 -6.512 1.00 91.25 83 ASP A O 1
ATOM 649 N N . PRO A 1 84 ? 11.530 -8.478 -6.188 1.00 90.31 84 PRO A N 1
ATOM 650 C CA . PRO A 1 84 ? 11.798 -7.440 -5.204 1.00 90.31 84 PRO A CA 1
ATOM 651 C C . PRO A 1 84 ? 12.634 -7.971 -4.029 1.00 90.31 84 PRO A C 1
ATOM 653 O O . PRO A 1 84 ? 12.405 -9.090 -3.553 1.00 90.31 84 PRO A O 1
ATOM 656 N N . PRO A 1 85 ? 13.591 -7.185 -3.508 1.00 87.88 85 PRO A N 1
ATOM 657 C CA . PRO A 1 85 ? 14.417 -7.606 -2.389 1.00 87.88 85 PRO A CA 1
ATOM 658 C C . PRO A 1 85 ? 13.558 -7.869 -1.147 1.00 87.88 85 PRO A C 1
ATOM 660 O O . PRO A 1 85 ? 12.783 -7.023 -0.702 1.00 87.88 85 PRO A O 1
ATOM 663 N N . THR A 1 86 ? 13.718 -9.051 -0.551 1.00 86.75 86 THR A N 1
ATOM 664 C CA . THR A 1 86 ? 13.006 -9.420 0.676 1.00 86.75 86 THR A CA 1
ATOM 665 C C . THR A 1 86 ? 13.721 -8.874 1.908 1.00 86.75 86 THR A C 1
ATOM 667 O O . THR A 1 86 ? 14.923 -9.090 2.074 1.00 86.75 86 THR A O 1
ATOM 670 N N . TYR A 1 87 ? 12.971 -8.266 2.825 1.00 82.50 87 TYR A N 1
ATOM 671 C CA . TYR A 1 87 ? 13.451 -7.883 4.154 1.00 82.50 87 TYR A CA 1
ATOM 672 C C . TYR A 1 87 ? 12.730 -8.714 5.225 1.00 82.50 87 TYR A C 1
ATOM 674 O O . TYR A 1 87 ? 11.535 -8.982 5.079 1.00 82.50 87 TYR A O 1
ATOM 682 N N . PRO A 1 88 ? 13.409 -9.129 6.311 1.00 80.12 88 PRO A N 1
ATOM 683 C CA . PRO A 1 88 ? 12.751 -9.857 7.389 1.00 80.12 88 PRO A CA 1
ATOM 684 C C . PRO A 1 88 ? 11.697 -8.968 8.061 1.00 80.12 88 PRO A C 1
ATOM 686 O O . PRO A 1 88 ? 12.011 -7.906 8.600 1.00 80.12 88 PRO A O 1
ATOM 689 N N . ALA A 1 89 ? 10.438 -9.407 8.041 1.00 76.25 89 ALA A N 1
ATOM 690 C CA . ALA A 1 89 ? 9.356 -8.714 8.727 1.00 76.25 89 ALA A CA 1
ATOM 691 C C . ALA A 1 89 ? 9.452 -8.955 10.242 1.00 76.25 89 ALA A C 1
ATOM 693 O O . ALA A 1 89 ? 9.660 -10.083 10.697 1.00 76.25 89 ALA A O 1
ATOM 694 N N . ALA A 1 90 ? 9.268 -7.903 11.042 1.00 76.06 90 ALA A N 1
ATOM 695 C CA . ALA A 1 90 ? 9.164 -8.048 12.488 1.00 76.06 90 ALA A CA 1
ATOM 696 C C . ALA A 1 90 ? 7.913 -8.871 12.833 1.00 76.06 90 ALA A C 1
ATOM 698 O O . ALA A 1 90 ? 6.794 -8.499 12.473 1.00 76.06 90 ALA A O 1
ATOM 699 N N . VAL A 1 91 ? 8.095 -9.985 13.546 1.00 68.38 91 VAL A N 1
ATOM 700 C CA . VAL A 1 91 ? 6.981 -10.817 14.013 1.00 68.38 91 VAL A CA 1
ATOM 701 C C . VAL A 1 91 ? 6.263 -10.076 15.139 1.00 68.38 91 VAL A C 1
ATOM 703 O O . VAL A 1 91 ? 6.737 -10.030 16.274 1.00 68.38 91 VAL A O 1
ATOM 706 N N . GLN A 1 92 ? 5.112 -9.487 14.827 1.00 65.81 92 GLN A N 1
ATOM 707 C CA . GLN A 1 92 ? 4.225 -8.921 15.838 1.00 65.81 92 GLN A CA 1
ATOM 708 C C . GLN A 1 92 ? 3.558 -10.073 16.596 1.00 65.81 92 GLN A C 1
ATOM 710 O O . GLN A 1 92 ? 2.865 -10.896 15.995 1.00 65.81 92 GLN A O 1
ATOM 715 N N . LYS A 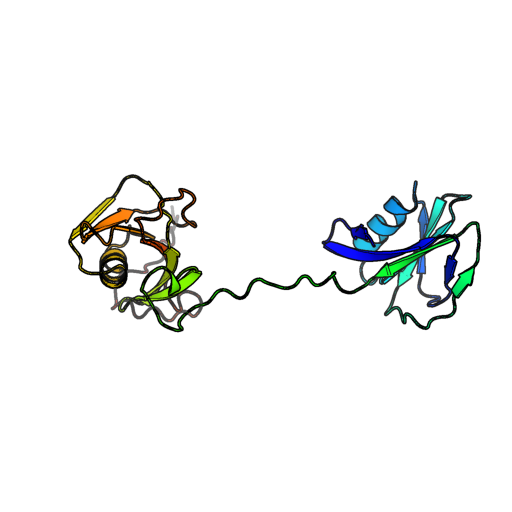1 93 ? 3.771 -10.153 17.914 1.00 65.44 93 LYS A N 1
ATOM 716 C CA . LYS A 1 93 ? 3.069 -11.115 18.774 1.00 65.44 93 LYS A CA 1
ATOM 717 C C . LYS A 1 93 ? 1.606 -10.687 18.873 1.00 65.44 93 LYS A C 1
ATOM 719 O O . LYS A 1 93 ? 1.291 -9.754 19.603 1.00 65.44 93 LYS A O 1
ATOM 724 N N . ARG A 1 94 ? 0.735 -11.343 18.110 1.00 68.00 94 ARG A N 1
ATOM 725 C CA . ARG A 1 94 ? -0.712 -11.113 18.128 1.00 68.00 94 ARG A CA 1
ATOM 726 C C . ARG A 1 94 ? -1.408 -12.351 18.665 1.00 68.00 94 ARG A C 1
ATOM 728 O O . ARG A 1 94 ? -1.111 -13.462 18.225 1.00 68.00 94 ARG A O 1
ATOM 735 N N . THR A 1 95 ? -2.350 -12.151 19.575 1.00 75.50 95 THR A N 1
ATOM 736 C CA . THR A 1 95 ? -3.245 -13.213 20.037 1.00 75.50 95 THR A CA 1
ATOM 737 C C . THR A 1 95 ? -4.473 -13.211 19.139 1.00 75.50 95 THR A C 1
ATOM 739 O O . THR A 1 95 ? -5.195 -12.215 19.060 1.00 75.50 95 THR A O 1
ATOM 742 N N . LEU A 1 96 ? -4.697 -14.313 18.418 1.00 69.56 96 LEU A N 1
ATOM 743 C CA . LEU A 1 96 ? -5.851 -14.446 17.529 1.00 69.56 96 LEU A CA 1
ATOM 744 C C . LEU A 1 96 ? -7.150 -14.241 18.316 1.00 69.56 96 LEU A C 1
ATOM 746 O O . LEU A 1 96 ? -7.292 -14.744 19.428 1.00 69.56 96 LEU A O 1
ATOM 750 N N . CYS A 1 97 ? -8.081 -13.492 17.724 1.00 72.31 97 CYS A N 1
ATOM 751 C CA . CYS A 1 97 ? -9.383 -13.156 18.311 1.00 72.31 97 CYS A CA 1
ATOM 752 C C . CYS A 1 97 ? -9.333 -12.325 19.609 1.00 72.31 97 CYS A C 1
ATOM 754 O O . CYS A 1 97 ? -10.380 -12.114 20.221 1.00 72.31 97 CYS A O 1
ATOM 756 N N . SER A 1 98 ? -8.165 -11.818 20.019 1.00 81.56 98 SER A N 1
ATOM 757 C CA . SER A 1 98 ? -8.090 -10.874 21.133 1.00 81.56 98 SER A CA 1
ATOM 758 C C . SER A 1 98 ? -8.621 -9.501 20.722 1.00 81.56 98 SER A C 1
ATOM 760 O O . SER A 1 98 ? -8.347 -9.003 19.629 1.00 81.56 98 SER A O 1
ATOM 762 N N . VAL A 1 99 ? -9.370 -8.887 21.634 1.00 85.69 99 VAL A N 1
ATOM 763 C CA . VAL A 1 99 ? -9.842 -7.491 21.578 1.00 85.69 99 VAL A CA 1
ATOM 764 C C . VAL A 1 99 ? -9.148 -6.629 22.640 1.00 85.69 99 VAL A C 1
ATOM 766 O O . VAL A 1 99 ? -9.534 -5.484 22.884 1.00 85.69 99 VAL A O 1
ATOM 769 N N . GLU A 1 100 ? -8.134 -7.192 23.301 1.00 88.62 100 GLU A N 1
ATOM 770 C CA . GLU A 1 100 ? -7.384 -6.549 24.370 1.00 88.62 100 GLU A CA 1
ATOM 771 C C . GLU A 1 100 ? -6.046 -6.015 23.858 1.00 88.62 100 GLU A C 1
ATOM 773 O O . GLU A 1 100 ? -5.231 -6.721 23.262 1.00 88.62 100 GLU A O 1
ATOM 778 N N . CYS A 1 101 ? -5.801 -4.734 24.115 1.00 88.62 101 CYS A N 1
ATOM 779 C CA . CYS A 1 101 ? -4.507 -4.127 23.849 1.00 88.62 101 CYS A CA 1
ATOM 780 C C . CYS A 1 101 ? -3.472 -4.562 24.900 1.00 88.62 101 CYS A C 1
ATOM 782 O O . CYS A 1 101 ? -3.815 -4.640 26.081 1.00 88.62 101 CYS A O 1
ATOM 784 N N . PRO A 1 102 ? -2.199 -4.774 24.514 1.00 88.44 102 PRO A N 1
ATOM 785 C CA . PRO A 1 102 ? -1.587 -4.420 23.224 1.00 88.44 102 PRO A CA 1
ATOM 786 C C . PRO A 1 102 ? -1.683 -5.497 22.127 1.00 88.44 102 PRO A C 1
ATOM 788 O O . PRO A 1 102 ? -1.312 -5.234 20.989 1.00 88.44 102 PRO A O 1
ATOM 791 N N . GLU A 1 103 ? -2.162 -6.698 22.443 1.00 87.44 103 GLU A N 1
ATOM 792 C CA . GLU A 1 103 ? -2.115 -7.860 21.539 1.00 87.44 103 GLU A CA 1
ATOM 793 C C . GLU A 1 103 ? -3.101 -7.767 20.367 1.00 87.44 103 GLU A C 1
ATOM 795 O O . GLU A 1 103 ? -2.884 -8.384 19.322 1.00 87.44 103 GLU A O 1
ATOM 800 N N . ALA A 1 104 ? -4.164 -6.978 20.534 1.00 87.81 104 ALA A N 1
ATOM 801 C CA . ALA A 1 104 ? -5.165 -6.693 19.513 1.00 87.81 104 ALA A CA 1
ATOM 802 C C . ALA A 1 104 ? -4.732 -5.626 18.485 1.00 87.81 104 ALA A C 1
ATOM 804 O O . ALA A 1 104 ? -5.536 -5.233 17.638 1.00 87.81 104 ALA A O 1
ATOM 805 N N . ASP A 1 105 ? -3.490 -5.126 18.532 1.00 90.50 105 ASP A N 1
ATOM 806 C CA . ASP A 1 105 ? -3.050 -4.071 17.614 1.00 90.50 105 ASP A CA 1
ATOM 807 C C . ASP A 1 105 ? -3.076 -4.526 16.147 1.00 90.50 105 ASP A C 1
ATOM 809 O O . ASP A 1 105 ? -2.478 -5.535 15.757 1.00 90.50 105 ASP A O 1
ATOM 813 N N . GLY A 1 106 ? -3.795 -3.772 15.316 1.00 89.06 106 GLY A N 1
ATOM 814 C CA . GLY A 1 106 ? -4.008 -4.086 13.908 1.00 89.06 106 GLY A CA 1
ATOM 815 C C . GLY A 1 106 ? -4.871 -5.325 13.665 1.00 89.06 106 GLY A C 1
ATOM 816 O O . GLY A 1 106 ? -4.883 -5.816 12.534 1.00 89.06 106 GLY A O 1
ATOM 817 N N . MET A 1 107 ? -5.544 -5.854 14.690 1.00 90.06 107 MET A N 1
ATOM 818 C CA . MET A 1 107 ? -6.530 -6.925 14.551 1.00 90.06 107 MET A CA 1
ATOM 819 C C . MET A 1 107 ? -7.893 -6.348 14.166 1.00 90.06 107 MET A C 1
ATOM 821 O O . MET A 1 107 ? -8.195 -5.179 14.419 1.00 90.06 107 MET A O 1
ATOM 825 N N . ILE A 1 108 ? -8.715 -7.185 13.540 1.00 91.62 108 ILE A N 1
ATOM 826 C CA . ILE A 1 108 ? -10.068 -6.834 13.119 1.00 91.62 108 ILE A CA 1
ATOM 827 C C . ILE A 1 108 ?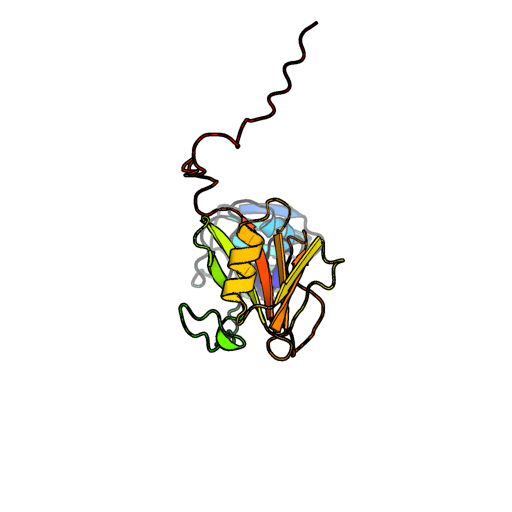 -11.072 -7.530 14.037 1.00 91.62 108 ILE A C 1
ATOM 829 O O . ILE A 1 108 ? -10.890 -8.694 14.394 1.00 91.62 108 ILE A O 1
ATOM 833 N N . TYR A 1 109 ? -12.130 -6.817 14.402 1.00 90.06 109 TYR A N 1
ATOM 834 C CA . TYR A 1 109 ? -13.253 -7.333 15.175 1.00 90.06 109 TYR A CA 1
ATOM 835 C C . TYR A 1 109 ? -14.564 -6.999 14.464 1.00 90.06 109 TYR A C 1
ATOM 837 O O . TYR A 1 109 ? -14.750 -5.879 13.999 1.00 90.06 109 TYR A O 1
ATOM 845 N N . THR A 1 110 ? -15.476 -7.964 14.382 1.00 91.06 110 THR A N 1
ATOM 846 C CA . THR A 1 110 ? -16.826 -7.755 13.844 1.00 91.06 110 THR A CA 1
ATOM 847 C C . THR A 1 110 ? -17.803 -7.702 15.009 1.00 91.06 110 THR A C 1
ATOM 849 O O . THR A 1 110 ? -17.870 -8.648 15.796 1.00 91.06 110 THR A O 1
ATOM 852 N N . THR A 1 111 ? -18.539 -6.599 15.136 1.00 88.31 111 THR A N 1
ATOM 853 C CA . THR A 1 111 ? -19.540 -6.429 16.194 1.00 88.31 111 THR A CA 1
ATOM 854 C C . THR A 1 111 ? -20.750 -7.331 15.949 1.00 88.31 111 THR A C 1
ATOM 856 O O . THR A 1 111 ? -20.978 -7.818 14.839 1.00 88.31 111 THR A O 1
ATOM 859 N N . GLY A 1 112 ? -21.587 -7.515 16.974 1.00 82.56 112 GLY A N 1
ATOM 860 C CA . GLY A 1 112 ? -22.860 -8.236 16.826 1.00 82.56 112 GLY A CA 1
ATOM 861 C C . GLY A 1 112 ? -23.828 -7.594 15.818 1.00 82.56 112 GLY A C 1
ATOM 862 O O . GLY A 1 112 ? -24.731 -8.268 15.330 1.00 82.56 112 GLY A O 1
ATOM 863 N N . HIS A 1 113 ? -23.622 -6.318 15.475 1.00 81.75 113 HIS A N 1
ATOM 864 C CA . HIS A 1 113 ? -24.399 -5.578 14.477 1.00 81.75 113 HIS A CA 1
ATOM 865 C C . HIS A 1 113 ? -23.837 -5.707 13.051 1.00 81.75 113 HIS A C 1
ATOM 867 O O . HIS A 1 113 ? -24.382 -5.121 12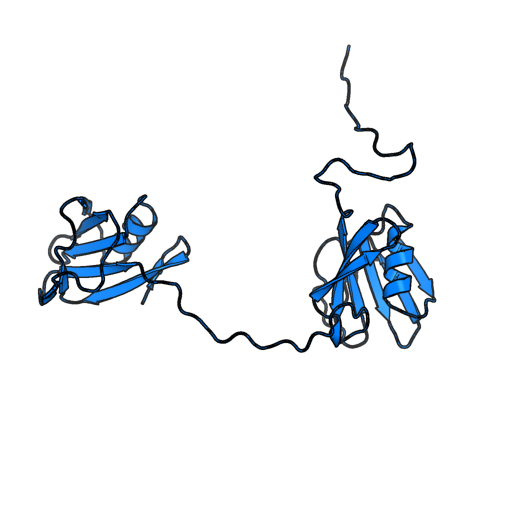.120 1.00 81.75 113 HIS A O 1
ATOM 873 N N . GLY A 1 114 ? -22.766 -6.485 12.869 1.00 84.25 114 GLY A N 1
ATOM 874 C CA . GLY A 1 114 ? -22.135 -6.721 11.574 1.00 84.25 114 GLY A CA 1
ATOM 875 C C . GLY A 1 114 ? -21.122 -5.656 11.163 1.00 84.25 114 GLY A C 1
ATOM 876 O O . GLY A 1 114 ? -20.516 -5.805 10.109 1.00 84.25 114 GLY A O 1
ATOM 877 N N . GLU A 1 115 ? -20.887 -4.622 11.971 1.00 88.56 115 GLU A N 1
ATOM 878 C CA . GLU A 1 115 ? -19.878 -3.597 11.687 1.00 88.56 115 GLU A CA 1
ATOM 879 C C . GLU A 1 115 ? -18.471 -4.156 11.939 1.00 88.56 115 GLU A C 1
ATOM 881 O O . GLU A 1 115 ? -18.218 -4.819 12.948 1.00 88.56 115 GLU A O 1
ATOM 886 N N . VAL A 1 116 ? -17.539 -3.908 11.025 1.00 92.19 116 VAL A N 1
ATOM 887 C CA . VAL A 1 116 ? -16.160 -4.393 11.102 1.00 92.19 116 VAL A CA 1
ATOM 888 C C . VAL A 1 116 ? -15.261 -3.256 11.562 1.00 92.19 116 VAL A C 1
ATOM 890 O O . VAL A 1 116 ? -15.210 -2.220 10.916 1.00 92.19 116 VAL A O 1
ATOM 893 N N . TYR A 1 117 ? -14.503 -3.456 12.635 1.00 93.50 117 TYR A N 1
ATOM 894 C CA . TYR A 1 117 ? -13.557 -2.478 13.164 1.00 93.50 117 TYR A CA 1
ATOM 895 C C . TYR A 1 117 ? -12.121 -2.979 13.075 1.00 93.50 117 TYR A C 1
ATOM 897 O O . TYR A 1 117 ? -11.838 -4.128 13.413 1.00 93.50 117 TYR A O 1
ATOM 905 N N . LYS A 1 118 ? -11.195 -2.090 12.709 1.00 94.88 118 LYS A N 1
ATOM 906 C CA . LYS A 1 118 ? -9.752 -2.293 12.876 1.00 94.88 118 LYS A CA 1
ATOM 907 C C . LYS A 1 118 ? -9.289 -1.619 14.162 1.00 94.88 118 LYS A C 1
ATOM 909 O O . LYS A 1 118 ? -9.448 -0.409 14.334 1.00 94.88 118 LYS A O 1
ATOM 914 N N . MET A 1 119 ? -8.688 -2.401 15.052 1.00 94.19 119 MET A N 1
ATOM 915 C CA . MET A 1 119 ? -8.166 -1.931 16.333 1.00 94.19 119 MET A CA 1
ATOM 916 C C . MET A 1 119 ? -6.753 -1.358 16.177 1.00 94.19 119 MET A C 1
ATOM 918 O O . MET A 1 119 ? -5.936 -1.841 15.395 1.00 94.19 119 MET A O 1
ATOM 922 N N . SER A 1 120 ? -6.474 -0.297 16.924 1.00 94.69 120 SER A N 1
ATOM 923 C CA . SER A 1 120 ? -5.212 0.438 16.973 1.00 94.69 120 SER A CA 1
ATOM 924 C C . SER A 1 120 ? -4.879 0.748 18.430 1.00 94.69 120 SER A C 1
ATOM 926 O O . SER A 1 120 ? -5.465 1.638 19.056 1.00 94.69 120 SER A O 1
ATOM 928 N N . CYS A 1 121 ? -3.945 -0.010 18.986 1.00 93.56 121 CYS A N 1
ATOM 929 C CA . CYS A 1 121 ? -3.535 0.094 20.376 1.00 93.56 121 CYS A CA 1
ATOM 930 C C . CYS A 1 121 ? -2.506 1.209 20.570 1.00 93.56 121 CYS A C 1
ATOM 932 O O . CYS A 1 121 ? -1.647 1.455 19.725 1.00 93.56 121 CYS A O 1
ATOM 934 N N . GLY A 1 122 ? -2.578 1.898 21.710 1.00 93.69 122 GLY A N 1
ATOM 935 C CA . GLY A 1 122 ? -1.636 2.959 22.061 1.00 93.69 122 GLY A CA 1
ATOM 936 C C . GLY A 1 122 ? -1.756 4.217 21.198 1.00 93.69 122 GLY A C 1
ATOM 937 O O . GLY A 1 122 ? -0.838 5.037 21.177 1.00 93.69 122 GLY A O 1
ATOM 938 N N . LYS A 1 123 ? -2.876 4.385 20.492 1.00 94.88 123 LYS A N 1
ATOM 939 C CA . LYS A 1 123 ? -3.182 5.547 19.654 1.00 94.88 123 LYS A CA 1
ATOM 940 C C . LYS A 1 123 ? -4.604 6.023 19.911 1.00 94.88 123 LYS A C 1
ATOM 942 O O . LYS A 1 123 ? -5.410 5.273 20.457 1.00 94.88 123 LYS A O 1
ATOM 947 N N . ARG A 1 124 ? -4.911 7.256 19.507 1.00 94.19 124 ARG A N 1
ATOM 948 C CA . ARG A 1 124 ? -6.260 7.844 19.536 1.00 94.19 124 ARG A CA 1
ATOM 949 C C . ARG A 1 124 ? -6.521 8.722 18.315 1.00 94.19 124 ARG A C 1
ATOM 951 O O . ARG A 1 124 ? -5.576 9.277 17.752 1.00 94.19 124 ARG A O 1
ATOM 958 N N . HIS A 1 125 ? -7.779 8.865 17.919 1.00 93.62 125 HIS A N 1
ATOM 959 C CA . HIS A 1 125 ? -8.176 9.743 16.815 1.00 93.62 125 HIS A CA 1
ATOM 960 C C . HIS A 1 125 ? -8.116 11.209 17.242 1.00 93.62 125 HIS A C 1
ATOM 962 O O . HIS A 1 125 ? -7.659 12.065 16.492 1.00 93.62 125 HIS A O 1
ATOM 968 N N . GLY A 1 126 ? -8.539 11.500 18.478 1.00 87.25 126 GLY A N 1
ATOM 969 C CA . GLY A 1 126 ? -8.548 12.862 19.011 1.00 87.25 126 GLY A CA 1
ATOM 970 C C . GLY A 1 126 ? -9.483 13.826 18.295 1.00 87.25 126 GLY A C 1
ATOM 971 O O . GLY A 1 126 ? -9.300 15.038 18.389 1.00 87.25 126 GLY A O 1
ATOM 972 N N . THR A 1 127 ? -10.487 13.282 17.622 1.00 89.62 127 THR A N 1
ATOM 973 C CA . THR A 1 127 ? -11.616 14.015 17.066 1.00 89.62 127 THR A CA 1
ATOM 974 C C . THR A 1 127 ? -12.602 14.430 18.151 1.00 89.62 127 THR A C 1
ATOM 976 O O . THR A 1 127 ? -12.637 13.855 19.240 1.00 89.62 127 THR A O 1
ATOM 979 N N . THR A 1 128 ? -13.426 15.433 17.847 1.00 92.12 128 THR A N 1
ATOM 980 C CA . THR A 1 128 ? -14.531 15.843 18.717 1.00 92.12 128 THR A CA 1
ATOM 981 C C . THR A 1 128 ? -15.485 14.664 18.921 1.00 92.12 128 THR A C 1
ATOM 983 O O . THR A 1 128 ? -16.013 14.152 17.929 1.00 92.12 128 THR A O 1
ATOM 986 N N . PRO A 1 129 ? -15.721 14.218 20.167 1.00 91.69 129 PRO A N 1
ATOM 987 C CA . PRO A 1 129 ? -16.646 13.127 20.414 1.00 91.69 129 PRO A CA 1
ATOM 988 C C . PRO A 1 129 ? -18.073 13.537 20.043 1.00 91.69 129 PRO A C 1
ATOM 990 O O . PRO A 1 129 ? -18.547 14.593 20.462 1.00 91.69 129 PRO A O 1
ATOM 993 N N . ILE A 1 130 ? -18.757 12.694 19.276 1.00 93.12 130 ILE A N 1
ATOM 994 C CA . ILE A 1 130 ? -20.193 12.825 18.983 1.00 93.12 130 ILE A CA 1
ATOM 995 C C . ILE A 1 130 ? -21.048 12.159 20.068 1.00 93.12 130 ILE A C 1
ATOM 997 O O . ILE A 1 130 ? -22.245 12.409 20.165 1.00 93.12 130 ILE A O 1
ATOM 1001 N N . GLY A 1 131 ? -20.420 11.311 20.882 1.00 91.31 131 GLY A N 1
ATOM 1002 C CA . GLY A 1 131 ? -21.033 10.570 21.970 1.00 91.31 131 GLY A CA 1
ATOM 1003 C C . GLY A 1 131 ? -19.972 9.952 22.875 1.00 91.31 131 GLY A C 1
ATOM 1004 O O . GLY A 1 131 ? -18.763 10.111 22.663 1.00 91.31 131 GLY A O 1
ATOM 1005 N N . GLY A 1 132 ? -20.424 9.246 23.901 1.00 89.62 132 GLY A N 1
ATOM 1006 C CA . GLY A 1 132 ? -19.537 8.514 24.786 1.00 89.62 132 GLY A CA 1
ATOM 1007 C C . GLY A 1 132 ? -20.239 7.984 26.021 1.00 89.62 132 GLY A C 1
ATOM 1008 O O . GLY A 1 132 ? -21.259 8.513 26.461 1.00 89.62 132 GLY A O 1
ATOM 1009 N N . GLU A 1 133 ? -19.657 6.940 26.588 1.00 94.12 133 GLU A N 1
ATOM 1010 C CA . GLU A 1 133 ? -20.213 6.207 27.719 1.00 94.12 133 GLU A CA 1
ATOM 1011 C C . GLU A 1 133 ? -19.113 5.555 28.563 1.00 94.12 133 GLU A C 1
ATOM 1013 O O . GLU A 1 133 ? -17.928 5.584 28.211 1.00 94.12 133 GLU A O 1
ATOM 1018 N N . ILE A 1 134 ? -19.500 5.013 29.718 1.00 95.50 134 ILE A N 1
ATOM 1019 C CA . ILE A 1 134 ? -18.601 4.284 30.613 1.00 95.50 134 ILE A CA 1
ATOM 1020 C C . ILE A 1 134 ? -18.810 2.787 30.397 1.00 95.50 134 ILE A C 1
ATOM 1022 O O . ILE A 1 134 ? -19.872 2.266 30.719 1.00 95.50 134 ILE A O 1
ATOM 1026 N N . VAL A 1 135 ? -17.785 2.109 29.885 1.00 95.31 135 VAL A N 1
ATOM 1027 C CA . VAL A 1 135 ? -17.810 0.685 29.510 1.00 95.31 135 VAL A CA 1
ATOM 1028 C C . VAL A 1 135 ? -16.571 -0.034 30.027 1.00 95.31 135 VAL A C 1
ATOM 1030 O O . VAL A 1 135 ? -15.531 0.575 30.284 1.00 95.31 135 VAL A O 1
ATOM 1033 N N . ASN A 1 136 ? -16.654 -1.349 30.185 1.00 92.81 136 ASN A N 1
ATOM 1034 C CA . ASN A 1 136 ? -15.612 -2.143 30.829 1.00 92.81 136 ASN A CA 1
ATOM 1035 C C . ASN A 1 136 ? -14.460 -2.515 29.891 1.00 92.81 136 ASN A C 1
ATOM 1037 O O . ASN A 1 136 ? -13.351 -2.794 30.375 1.00 92.81 136 ASN A O 1
ATOM 1041 N N . GLY A 1 137 ? -14.671 -2.439 28.574 1.00 92.62 137 GLY A N 1
ATOM 1042 C CA . GLY A 1 137 ? -13.680 -2.818 27.568 1.00 92.62 137 GLY A CA 1
ATOM 1043 C C . GLY A 1 137 ? -13.845 -2.130 26.213 1.00 92.62 137 GLY A C 1
ATOM 1044 O O . GLY A 1 137 ? -14.877 -1.535 25.908 1.00 92.62 137 GLY A O 1
ATOM 1045 N N . LEU A 1 138 ? -12.810 -2.265 25.375 1.00 94.06 138 LEU A N 1
ATOM 1046 C CA . LEU A 1 138 ? -12.817 -1.761 23.998 1.00 94.06 138 LEU A CA 1
ATOM 1047 C C . LEU A 1 138 ? -13.925 -2.420 23.168 1.00 94.06 138 LEU A C 1
ATOM 1049 O O . LEU A 1 138 ? -14.582 -1.746 22.384 1.00 94.06 138 LEU A O 1
ATOM 1053 N N . LYS A 1 139 ? -14.164 -3.720 23.378 1.00 94.00 139 LYS A N 1
ATOM 1054 C CA . LYS A 1 139 ? -15.237 -4.466 22.713 1.00 94.00 139 LYS A CA 1
ATOM 1055 C C . LYS A 1 139 ? -16.602 -3.811 22.916 1.00 94.00 139 LYS A C 1
ATOM 1057 O O . LYS A 1 139 ? -17.288 -3.532 21.945 1.00 94.00 139 LYS A O 1
ATOM 1062 N N . GLU A 1 140 ? -16.956 -3.527 24.167 1.00 94.50 140 GLU A N 1
ATOM 1063 C CA . GLU A 1 140 ? -18.223 -2.874 24.514 1.00 94.50 140 GLU A CA 1
ATOM 1064 C C . GLU A 1 140 ? -18.316 -1.474 23.894 1.00 94.50 140 GLU A C 1
ATOM 1066 O O . GLU A 1 140 ? -19.362 -1.097 23.384 1.00 94.50 140 GLU A O 1
ATOM 1071 N N . CYS A 1 141 ? -17.203 -0.736 23.861 1.00 95.19 141 CYS A N 1
ATOM 1072 C CA . CYS A 1 141 ? -17.131 0.572 23.212 1.00 95.19 141 CYS A CA 1
ATOM 1073 C C . CYS A 1 141 ? -17.401 0.490 21.694 1.00 95.19 141 CYS A C 1
ATOM 1075 O O . CYS A 1 141 ? -18.162 1.296 21.159 1.00 95.19 141 CYS A O 1
ATOM 1077 N N . MET A 1 142 ? -16.821 -0.499 21.001 1.00 94.75 142 MET A N 1
ATOM 1078 C CA . MET A 1 142 ? -17.076 -0.746 19.573 1.00 94.75 142 MET A CA 1
ATOM 1079 C C . MET A 1 142 ? -18.513 -1.213 19.322 1.00 94.75 142 MET A C 1
ATOM 1081 O O . MET A 1 142 ? -19.163 -0.715 18.407 1.00 94.75 142 MET A O 1
ATOM 1085 N N . ASP A 1 143 ? -19.027 -2.130 20.146 1.00 93.44 143 ASP A N 1
ATOM 1086 C CA . ASP A 1 143 ? -20.402 -2.624 20.034 1.00 93.44 143 ASP A CA 1
ATOM 1087 C C . ASP A 1 143 ? -21.403 -1.466 20.211 1.00 93.44 143 ASP A C 1
ATOM 1089 O O . ASP A 1 143 ? -22.305 -1.297 19.388 1.00 93.44 143 ASP A O 1
ATOM 1093 N N . ALA A 1 144 ? -21.185 -0.598 21.202 1.00 93.19 144 ALA A N 1
ATOM 1094 C CA . ALA A 1 144 ? -21.977 0.608 21.400 1.00 93.19 144 ALA A CA 1
ATOM 1095 C C . ALA A 1 144 ? -21.910 1.575 20.211 1.00 93.19 144 ALA A C 1
ATOM 1097 O O . ALA A 1 144 ? -22.946 2.036 19.731 1.00 93.19 144 ALA A O 1
ATOM 1098 N N . CYS A 1 145 ? -20.710 1.843 19.692 1.00 93.75 145 CYS A N 1
ATOM 1099 C CA . CYS A 1 145 ? -20.532 2.670 18.500 1.00 93.75 145 CYS A CA 1
ATOM 1100 C C . CYS A 1 145 ? -21.295 2.095 17.300 1.00 93.75 145 CYS A C 1
ATOM 1102 O O . CYS A 1 145 ? -21.996 2.832 16.618 1.00 93.75 145 CYS A O 1
ATOM 1104 N N . SER A 1 146 ? -21.275 0.774 17.105 1.00 92.12 146 SER A N 1
ATOM 1105 C CA . SER A 1 146 ? -21.999 0.134 15.998 1.00 92.12 146 SER A CA 1
ATOM 1106 C C . SER A 1 146 ? -23.527 0.229 16.095 1.00 92.12 146 SER A C 1
ATOM 1108 O O . SER A 1 146 ? -24.219 0.022 15.102 1.00 92.12 146 SER A O 1
ATOM 1110 N N . SER A 1 147 ? -24.068 0.590 17.263 1.0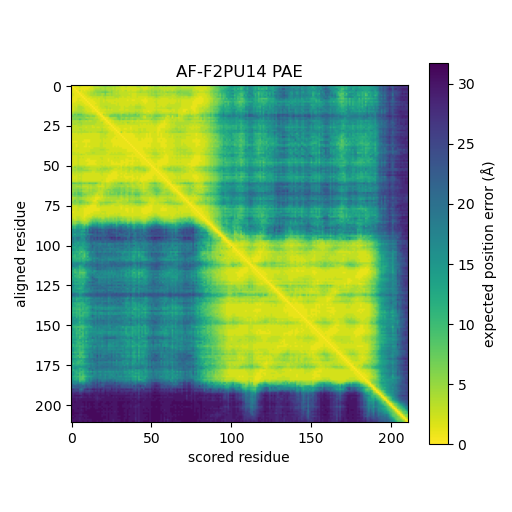0 89.25 147 SER A N 1
ATOM 1111 C CA . SER A 1 147 ? -25.495 0.900 17.425 1.00 89.25 147 SER A CA 1
ATOM 1112 C C . SER A 1 147 ? -25.860 2.338 17.012 1.00 89.25 147 SER A C 1
ATOM 1114 O O . SER A 1 147 ? -27.041 2.676 16.907 1.00 89.25 147 SER A O 1
ATOM 1116 N N . VAL A 1 148 ? -24.862 3.188 16.743 1.00 89.25 148 VAL A N 1
ATOM 1117 C CA . VAL A 1 148 ? -25.018 4.602 16.387 1.00 89.25 148 VAL A CA 1
ATOM 1118 C C . VAL A 1 148 ? -24.566 4.822 14.944 1.00 89.25 148 VAL A C 1
ATOM 1120 O O . VAL A 1 148 ? -23.379 4.809 14.646 1.00 89.25 148 VAL A O 1
ATOM 1123 N N . LEU A 1 149 ? -25.506 5.132 14.045 1.00 85.56 149 LEU A N 1
ATOM 1124 C CA . LEU A 1 149 ? -25.238 5.274 12.601 1.00 85.56 149 LEU A CA 1
ATOM 1125 C C . LEU A 1 149 ? -24.122 6.269 12.236 1.00 85.56 149 LEU A C 1
ATOM 1127 O O . LEU A 1 149 ? -23.465 6.106 11.216 1.00 85.56 149 LEU A O 1
ATOM 1131 N N . GLN A 1 150 ? -23.936 7.324 13.033 1.00 89.44 150 GLN A N 1
ATOM 1132 C CA . GLN A 1 150 ? -22.913 8.351 12.788 1.00 89.44 150 GLN A CA 1
ATOM 1133 C C . GLN A 1 150 ? -21.552 8.005 13.412 1.00 89.44 150 GLN A C 1
ATOM 1135 O O . GLN A 1 150 ? -20.599 8.774 13.270 1.00 89.44 150 GLN A O 1
ATOM 1140 N N . CYS A 1 151 ? -21.466 6.898 14.150 1.00 93.31 151 CYS A N 1
ATOM 1141 C CA . CYS A 1 151 ? -20.257 6.493 14.839 1.00 93.31 151 CYS A CA 1
ATOM 1142 C C . CYS A 1 151 ? -19.431 5.562 13.952 1.00 93.31 151 CYS A C 1
ATOM 1144 O O . CYS A 1 151 ? -19.831 4.449 13.629 1.00 93.31 151 CYS A O 1
ATOM 1146 N N . HIS A 1 152 ? -18.245 6.032 13.582 1.00 94.56 152 HIS A N 1
ATOM 1147 C CA . HIS A 1 152 ? -17.296 5.295 12.751 1.00 94.56 152 HIS A CA 1
ATOM 1148 C C . HIS A 1 152 ? -15.976 5.036 13.464 1.00 94.56 152 HIS A C 1
ATOM 1150 O O . HIS A 1 152 ? -15.157 4.276 12.965 1.00 94.56 152 HIS A O 1
ATOM 1156 N N . SER A 1 153 ? -15.760 5.612 14.642 1.00 95.62 153 SER A N 1
ATOM 1157 C CA . SER A 1 153 ? -14.578 5.333 15.440 1.00 95.62 153 SER A CA 1
ATOM 1158 C C . SER A 1 153 ? -14.814 5.503 16.923 1.00 95.62 153 SER A C 1
ATOM 1160 O O . SER A 1 153 ? -15.714 6.218 17.369 1.00 95.62 153 SER A O 1
ATOM 1162 N N . VAL A 1 154 ? -13.939 4.855 17.681 1.00 95.75 154 VAL A N 1
ATOM 1163 C CA . VAL A 1 154 ? -13.889 4.944 19.125 1.00 95.75 154 VAL A CA 1
ATOM 1164 C C . VAL A 1 154 ? -12.472 5.163 19.627 1.00 95.75 154 VAL A C 1
ATOM 1166 O O . VAL A 1 154 ? -11.527 4.575 19.103 1.00 95.75 154 VAL A O 1
ATOM 1169 N N . ASP A 1 155 ? -12.351 5.958 20.686 1.00 96.38 155 ASP A N 1
ATOM 1170 C CA . ASP A 1 155 ? -11.166 6.052 21.535 1.00 96.38 155 ASP A CA 1
ATOM 1171 C C . ASP A 1 155 ? -11.566 5.578 22.944 1.00 96.38 155 ASP A C 1
ATOM 1173 O O . ASP A 1 155 ? -12.356 6.226 23.631 1.00 96.38 155 ASP A O 1
ATOM 1177 N N . TYR A 1 156 ? -11.043 4.444 23.404 1.00 96.38 156 TYR A N 1
ATOM 1178 C CA . TYR A 1 156 ? -11.325 3.883 24.727 1.00 96.38 156 TYR A CA 1
ATOM 1179 C C . TYR A 1 156 ? -10.131 4.052 25.666 1.00 96.38 156 TYR A C 1
ATOM 1181 O O . TYR A 1 156 ? -8.994 3.718 25.331 1.00 96.38 156 TYR A O 1
ATOM 1189 N N . HIS A 1 157 ? -10.390 4.525 26.885 1.00 95.50 157 HIS A N 1
ATOM 1190 C CA . HIS A 1 157 ? -9.374 4.635 27.925 1.00 95.50 157 HIS A CA 1
ATOM 1191 C C . HIS A 1 157 ? -9.603 3.574 29.029 1.00 95.50 157 HIS A C 1
ATOM 1193 O O . HIS A 1 157 ? -10.459 3.768 29.895 1.00 95.50 157 HIS A O 1
ATOM 1199 N N . PRO A 1 158 ? -8.780 2.505 29.124 1.00 92.44 158 PRO A N 1
ATOM 1200 C CA . PRO A 1 158 ? -8.997 1.378 30.042 1.00 92.44 158 PRO A CA 1
ATOM 1201 C C . PRO A 1 158 ? -8.981 1.730 31.535 1.00 92.44 158 PRO A C 1
ATOM 1203 O O . PRO A 1 158 ? -9.691 1.096 32.312 1.00 92.44 158 PRO A O 1
ATOM 1206 N N . ARG A 1 159 ? -8.192 2.733 31.951 1.00 92.75 159 ARG A N 1
ATOM 1207 C CA . ARG A 1 159 ? -8.153 3.214 33.347 1.00 92.75 159 ARG A CA 1
ATOM 1208 C C . ARG A 1 159 ? -9.429 3.944 33.768 1.00 92.75 159 ARG A C 1
ATOM 1210 O O . ARG A 1 159 ? -9.907 3.725 34.871 1.00 92.75 159 ARG A O 1
ATOM 1217 N N . THR A 1 160 ? -9.940 4.850 32.935 1.00 94.38 160 THR A N 1
ATOM 1218 C CA . THR A 1 160 ? -11.117 5.673 33.273 1.00 94.38 160 THR A CA 1
ATOM 1219 C C . THR A 1 160 ? -12.424 5.050 32.806 1.00 94.38 160 THR A C 1
ATOM 1221 O O . THR A 1 160 ? -13.479 5.593 33.121 1.00 94.38 160 THR A O 1
ATOM 1224 N N . LYS A 1 161 ? -12.350 3.949 32.045 1.00 95.31 161 LYS A N 1
ATOM 1225 C CA . LYS A 1 161 ? -13.492 3.253 31.444 1.00 95.31 161 LYS A CA 1
ATOM 1226 C C . LYS A 1 161 ? -14.291 4.120 30.466 1.00 95.31 161 LYS A C 1
ATOM 1228 O O . LYS A 1 161 ? -15.386 3.754 30.066 1.00 95.31 161 LYS A O 1
ATOM 1233 N N . LYS A 1 162 ? -13.736 5.264 30.053 1.00 95.94 162 LYS A N 1
ATOM 1234 C CA . LYS A 1 162 ? -14.385 6.195 29.126 1.00 95.94 162 LYS A CA 1
ATOM 1235 C C . LYS A 1 162 ? -14.225 5.716 27.690 1.00 95.94 162 LYS A C 1
ATOM 1237 O O . LYS A 1 162 ? -13.099 5.536 27.227 1.00 95.94 162 LYS A O 1
ATOM 1242 N N . CYS A 1 163 ? -15.353 5.562 27.014 1.00 96.31 163 CYS A N 1
ATOM 1243 C CA . CYS A 1 163 ? -15.474 5.371 25.579 1.00 96.31 163 CYS A CA 1
ATOM 1244 C C . CYS A 1 163 ? -15.840 6.710 24.939 1.00 96.31 163 CYS A C 1
ATOM 1246 O O . CYS A 1 163 ? -16.866 7.296 25.280 1.00 96.31 163 CYS A O 1
ATOM 1248 N N . TYR A 1 164 ? -15.000 7.203 24.036 1.00 95.88 164 TYR A N 1
ATOM 1249 C CA . TYR A 1 164 ? -15.280 8.379 23.221 1.00 95.88 164 TYR A CA 1
ATOM 1250 C C . TYR A 1 164 ? -15.656 7.908 21.823 1.00 95.88 164 TYR A C 1
ATOM 1252 O O . TYR A 1 164 ? -14.882 7.191 21.200 1.00 95.88 164 TYR A O 1
ATOM 1260 N N . GLN A 1 165 ? -16.831 8.301 21.345 1.00 95.69 165 GLN A N 1
ATOM 1261 C CA . GLN A 1 165 ? -17.360 7.918 20.037 1.00 95.69 165 GLN A CA 1
ATOM 1262 C C . GLN A 1 165 ? -17.204 9.083 19.060 1.00 95.69 165 GLN A C 1
ATOM 1264 O O . GLN A 1 165 ? -17.456 10.231 19.430 1.00 95.69 165 GLN A O 1
ATOM 1269 N N . SER A 1 166 ? -16.824 8.815 17.815 1.00 94.06 166 SER A N 1
ATOM 1270 C CA . SER A 1 166 ? -16.651 9.833 16.770 1.00 94.06 166 SER A CA 1
ATOM 1271 C C . SER A 1 166 ? -16.952 9.293 15.371 1.00 94.06 166 SER A C 1
ATOM 1273 O O . SER A 1 166 ? -17.179 8.104 15.180 1.00 94.06 166 SER A O 1
ATOM 1275 N N . ASN A 1 167 ? -16.966 10.180 14.377 1.00 93.81 167 ASN A N 1
ATOM 1276 C CA . ASN A 1 167 ? -17.262 9.871 12.974 1.00 93.81 167 ASN A CA 1
ATOM 1277 C C . ASN A 1 167 ? -15.999 9.748 12.093 1.00 93.81 167 ASN A C 1
ATOM 1279 O O . ASN A 1 167 ? -16.080 9.870 10.870 1.00 93.81 167 ASN A O 1
ATOM 1283 N N . HIS A 1 168 ? -14.829 9.537 12.699 1.00 92.75 168 HIS A N 1
ATOM 1284 C CA . HIS A 1 168 ? -13.559 9.435 11.981 1.00 92.75 168 HIS A CA 1
ATOM 1285 C C . HIS A 1 168 ? -13.395 8.037 11.371 1.00 92.75 168 HIS A C 1
ATOM 1287 O O . HIS A 1 168 ? -13.629 7.048 12.049 1.00 92.75 168 HIS A O 1
ATOM 1293 N N . GLN A 1 169 ? -12.987 7.944 10.105 1.00 91.06 169 GLN A N 1
ATOM 1294 C CA . GLN A 1 169 ? -12.977 6.675 9.353 1.00 91.06 169 GLN A CA 1
ATOM 1295 C C . GLN A 1 169 ? -11.574 6.151 9.023 1.00 91.06 169 GLN A C 1
ATOM 1297 O O . GLN A 1 169 ? -11.441 5.090 8.424 1.00 91.06 169 GLN A O 1
ATOM 1302 N N . SER A 1 170 ? -10.518 6.881 9.379 1.00 90.62 170 SER A N 1
ATOM 1303 C CA . SER A 1 170 ? -9.137 6.466 9.120 1.00 90.62 170 SER A CA 1
ATOM 1304 C C . SER A 1 170 ? -8.397 6.082 10.395 1.00 90.62 170 SER A C 1
ATOM 1306 O O . SER A 1 170 ? -8.831 6.395 11.507 1.00 90.62 170 SER A O 1
ATOM 1308 N N . ASP A 1 171 ? -7.257 5.412 10.206 1.00 92.31 171 ASP A N 1
ATOM 1309 C CA . ASP A 1 171 ? -6.350 5.029 11.283 1.00 92.31 171 ASP A CA 1
ATOM 1310 C C . ASP A 1 171 ? -6.017 6.230 12.196 1.00 92.31 171 ASP A C 1
ATOM 1312 O O . ASP A 1 171 ? -5.715 7.327 11.709 1.00 92.31 171 ASP A O 1
ATOM 1316 N N . PRO A 1 172 ? -6.003 6.039 13.527 1.00 92.62 172 PRO A N 1
ATOM 1317 C CA . PRO A 1 172 ? -5.606 7.089 14.451 1.00 92.62 172 PRO A CA 1
ATOM 1318 C C . PRO A 1 172 ? -4.117 7.420 14.291 1.00 92.62 172 PRO A C 1
ATOM 1320 O O . PRO A 1 172 ? -3.258 6.533 14.254 1.00 92.62 172 PRO A O 1
ATOM 1323 N N . THR A 1 173 ? -3.795 8.713 14.254 1.00 92.50 173 THR A N 1
ATOM 1324 C CA . THR A 1 173 ? -2.420 9.210 14.063 1.00 92.50 173 THR A CA 1
ATOM 1325 C C . THR A 1 173 ? -1.760 9.678 15.361 1.00 92.50 173 THR A C 1
ATOM 1327 O O . THR A 1 173 ? -0.532 9.729 15.444 1.00 92.50 173 THR A O 1
ATOM 1330 N N . ILE A 1 174 ? -2.543 9.985 16.402 1.00 94.19 174 ILE A N 1
ATOM 1331 C CA . ILE A 1 174 ? -2.027 10.528 17.663 1.00 94.19 174 ILE A CA 1
ATOM 1332 C C . ILE A 1 174 ? -1.562 9.384 18.562 1.00 94.19 174 ILE A C 1
ATOM 1334 O O . ILE A 1 174 ? -2.362 8.552 18.987 1.00 94.19 174 ILE A O 1
ATOM 1338 N N . GLN A 1 175 ? -0.274 9.383 18.908 1.00 94.38 175 GLN A N 1
ATOM 1339 C CA . GLN A 1 175 ? 0.305 8.448 19.874 1.00 94.38 175 GLN A CA 1
ATOM 1340 C C . GLN A 1 175 ? -0.225 8.741 21.282 1.00 94.38 175 GLN A C 1
ATOM 1342 O O . GLN A 1 175 ? -0.092 9.851 21.801 1.00 94.38 175 GLN A O 1
ATOM 1347 N N . ALA A 1 176 ? -0.838 7.739 21.899 1.00 92.38 176 ALA A N 1
ATOM 1348 C CA . ALA A 1 176 ? -1.438 7.821 23.221 1.00 92.38 176 ALA A CA 1
ATOM 1349 C C . ALA A 1 176 ? -1.467 6.421 23.853 1.00 92.38 176 ALA A C 1
ATOM 1351 O O . ALA A 1 176 ? -2.472 5.721 23.785 1.00 92.38 176 ALA A O 1
ATOM 1352 N N . SER A 1 177 ? -0.367 6.017 24.496 1.00 90.31 177 SER A N 1
ATOM 1353 C CA . SER A 1 177 ? -0.183 4.666 25.063 1.00 90.31 177 SER A CA 1
ATOM 1354 C C . SER A 1 177 ? -1.281 4.226 26.040 1.00 90.31 177 SER A C 1
ATOM 1356 O O . SER A 1 177 ? -1.516 3.035 26.214 1.00 90.31 177 SER A O 1
ATOM 1358 N N . GLY A 1 178 ? -1.969 5.182 26.670 1.00 92.31 178 GLY A N 1
ATOM 1359 C CA . GLY A 1 178 ? -3.093 4.931 27.570 1.00 92.31 178 GLY A CA 1
ATOM 1360 C C . GLY A 1 178 ? -4.445 4.720 26.886 1.00 92.31 178 GLY A C 1
ATOM 1361 O O . GLY A 1 178 ? -5.428 4.567 27.604 1.00 92.31 178 GLY A O 1
ATOM 1362 N N . PHE A 1 179 ? -4.516 4.750 25.554 1.00 94.88 179 PHE A N 1
ATOM 1363 C CA . PHE A 1 179 ? -5.745 4.594 24.780 1.00 94.88 179 PHE A CA 1
ATOM 1364 C C . PHE A 1 179 ? -5.695 3.351 23.893 1.00 94.88 179 PHE A C 1
ATOM 1366 O O . PHE A 1 179 ? -4.646 2.944 23.394 1.00 94.88 179 PHE A O 1
ATOM 1373 N N . ALA A 1 180 ? -6.867 2.768 23.695 1.00 95.31 180 ALA A N 1
ATOM 1374 C CA . ALA A 1 180 ? -7.130 1.728 22.723 1.00 95.31 180 ALA A CA 1
ATOM 1375 C C . ALA A 1 180 ? -8.220 2.254 21.798 1.00 95.31 180 ALA A C 1
ATOM 1377 O O . ALA A 1 180 ? -9.287 2.630 22.275 1.00 95.31 180 ALA A O 1
ATOM 1378 N N . SER A 1 181 ? -7.951 2.316 20.503 1.00 95.62 181 SER A N 1
ATOM 1379 C CA . SER A 1 181 ? -8.864 2.953 19.559 1.00 95.62 181 SER A CA 1
ATOM 1380 C C . SER A 1 181 ? -9.226 2.000 18.444 1.00 95.62 181 SER A C 1
ATOM 1382 O O . SER A 1 181 ? -8.502 1.044 18.177 1.00 95.62 181 SER A O 1
ATOM 1384 N N . ALA A 1 182 ? -10.352 2.241 17.795 1.00 96.00 182 ALA A N 1
ATOM 1385 C CA . ALA A 1 182 ? -10.764 1.463 16.641 1.00 96.00 182 ALA A CA 1
ATOM 1386 C C . ALA A 1 182 ? -11.544 2.341 15.669 1.00 96.00 182 ALA A C 1
ATOM 1388 O O . ALA A 1 182 ? -12.237 3.263 16.095 1.00 96.00 182 ALA A O 1
ATOM 1389 N N . HIS A 1 183 ? -11.436 2.058 14.377 1.00 95.50 183 HIS A N 1
ATOM 1390 C CA . HIS A 1 183 ? -12.257 2.691 13.345 1.00 95.50 183 HIS A CA 1
ATOM 1391 C C . HIS A 1 183 ? -12.932 1.620 12.497 1.00 95.50 183 HIS A C 1
ATOM 1393 O O . HIS A 1 183 ? -12.427 0.501 12.367 1.00 95.50 183 HIS A O 1
ATOM 1399 N N . SER A 1 184 ? -14.094 1.971 11.973 1.00 94.12 184 SER A N 1
ATOM 1400 C CA . SER A 1 184 ? -14.915 1.112 11.150 1.00 94.12 184 SER A CA 1
ATOM 1401 C C . SER A 1 184 ? -14.328 0.988 9.744 1.00 94.12 184 SER A C 1
ATOM 1403 O O . SER A 1 184 ? -13.873 1.963 9.148 1.00 94.12 184 SER A O 1
ATOM 1405 N N . LEU A 1 185 ? -14.372 -0.235 9.226 1.00 92.00 185 LEU A N 1
ATOM 1406 C CA . LEU A 1 185 ? -14.130 -0.620 7.841 1.00 92.00 185 LEU A CA 1
ATOM 1407 C C . LEU A 1 185 ? -15.455 -0.885 7.088 1.00 92.00 185 LEU A C 1
ATOM 1409 O O . LEU A 1 185 ? -15.427 -1.315 5.936 1.00 92.00 185 LEU A O 1
ATOM 1413 N N . GLY A 1 186 ? -16.601 -0.644 7.737 1.00 86.75 186 GLY A N 1
ATOM 1414 C CA . GLY A 1 186 ? -17.959 -0.875 7.238 1.00 86.75 186 GLY A CA 1
ATOM 1415 C C . GLY A 1 186 ? -18.560 -2.227 7.643 1.00 86.75 186 GLY A C 1
ATOM 1416 O O . GLY A 1 186 ? -17.960 -3.001 8.389 1.00 86.75 186 GLY A O 1
ATOM 1417 N N . CYS A 1 187 ? -19.760 -2.529 7.138 1.00 83.25 187 CYS A N 1
ATOM 1418 C CA . CYS A 1 187 ? -20.459 -3.776 7.452 1.00 83.25 187 CYS A CA 1
ATOM 1419 C C . CYS A 1 187 ? -19.835 -4.996 6.756 1.00 83.25 187 CYS A C 1
ATOM 1421 O O . CYS A 1 187 ? -19.587 -4.998 5.543 1.00 83.25 187 CYS A O 1
ATOM 1423 N N . ALA A 1 188 ? -19.710 -6.097 7.492 1.00 76.56 188 ALA A N 1
ATOM 1424 C CA . ALA A 1 188 ? -19.424 -7.409 6.944 1.00 76.56 188 ALA A CA 1
ATOM 1425 C C . ALA A 1 188 ? -20.506 -7.767 5.910 1.00 76.56 188 ALA A C 1
ATOM 1427 O O . ALA A 1 188 ? -21.695 -7.791 6.220 1.00 76.56 188 ALA A O 1
ATOM 1428 N N . SER A 1 189 ? -20.091 -8.074 4.679 1.00 62.38 189 SER A N 1
ATOM 1429 C CA . SER A 1 189 ? -20.967 -8.441 3.547 1.00 62.38 189 SER A CA 1
ATOM 1430 C C . SER A 1 189 ? -21.729 -7.304 2.851 1.00 62.38 189 SER A C 1
ATOM 1432 O O . SER A 1 189 ? -22.576 -7.596 2.002 1.00 62.38 189 SER A O 1
ATOM 1434 N N . ALA A 1 190 ? -21.387 -6.031 3.093 1.00 60.69 190 ALA A N 1
ATOM 1435 C CA . ALA A 1 190 ? -21.975 -4.903 2.356 1.00 60.69 190 ALA A CA 1
ATOM 1436 C C . ALA A 1 190 ? -21.837 -5.049 0.823 1.00 60.69 190 ALA A C 1
ATOM 1438 O O . ALA A 1 190 ? -22.759 -4.728 0.077 1.00 60.69 190 ALA A O 1
ATOM 1439 N N . CYS A 1 191 ? -20.718 -5.610 0.351 1.00 59.66 191 CYS A N 1
ATOM 1440 C CA . CYS A 1 191 ? -20.433 -5.765 -1.080 1.00 59.66 191 CYS A CA 1
ATOM 1441 C C . CYS A 1 191 ? -21.120 -6.974 -1.746 1.00 59.66 191 CYS A C 1
ATOM 1443 O O . CYS A 1 191 ? -21.120 -7.053 -2.969 1.00 59.66 191 CYS A O 1
ATOM 1445 N N . ASN A 1 192 ? -21.713 -7.896 -0.973 1.00 58.22 192 ASN A N 1
ATOM 1446 C CA . ASN A 1 192 ? -22.377 -9.107 -1.487 1.00 58.22 192 ASN A CA 1
ATOM 1447 C C . ASN A 1 192 ? -23.909 -9.082 -1.302 1.00 58.22 192 ASN A C 1
ATOM 1449 O O . ASN A 1 192 ? -24.559 -10.123 -1.368 1.00 58.22 192 ASN A O 1
ATOM 1453 N N . GLY A 1 193 ? -24.502 -7.905 -1.063 1.00 52.81 193 GLY A N 1
ATOM 1454 C CA . GLY A 1 193 ? -25.962 -7.722 -1.029 1.00 52.81 193 GLY A CA 1
ATOM 1455 C C . GLY A 1 193 ? -26.681 -8.352 0.172 1.00 52.81 193 GLY A C 1
ATOM 1456 O O . GLY A 1 193 ? -27.908 -8.375 0.208 1.00 52.81 193 GLY A O 1
ATOM 1457 N N . GLY A 1 194 ? -25.944 -8.846 1.168 1.00 45.53 194 GLY A N 1
ATOM 1458 C CA . GLY A 1 194 ? -26.485 -9.499 2.358 1.00 45.53 194 GLY A CA 1
ATOM 1459 C C . GLY A 1 194 ? -26.604 -8.556 3.550 1.00 45.53 194 GLY A C 1
ATOM 1460 O O . GLY A 1 194 ? -26.009 -8.823 4.588 1.00 45.53 194 GLY A O 1
ATOM 1461 N N . CYS A 1 195 ? -27.351 -7.456 3.432 1.00 48.41 195 CYS A N 1
ATOM 1462 C CA . CYS A 1 195 ? -27.689 -6.657 4.610 1.00 48.41 195 CYS A CA 1
ATOM 1463 C C . CYS A 1 195 ? -28.894 -7.278 5.321 1.00 48.41 195 CYS A C 1
ATOM 1465 O O . CYS A 1 195 ? -30.043 -6.979 5.008 1.00 48.41 195 CYS A O 1
ATOM 1467 N N . GLY A 1 196 ? -28.613 -8.083 6.346 1.00 42.91 196 GLY A N 1
ATOM 1468 C CA . GLY A 1 196 ? -29.540 -8.393 7.437 1.00 42.91 196 GLY A CA 1
ATOM 1469 C C . GLY A 1 196 ? -29.776 -7.198 8.370 1.00 42.91 196 GLY A C 1
ATOM 1470 O O . GLY A 1 196 ? -29.952 -7.381 9.569 1.00 42.91 196 GLY A O 1
ATOM 1471 N N . CYS A 1 197 ? -29.777 -5.972 7.839 1.00 46.12 197 CYS A N 1
ATOM 1472 C CA . CYS A 1 197 ? -30.445 -4.866 8.501 1.00 46.12 197 CYS A CA 1
ATOM 1473 C C . CYS A 1 197 ? -31.928 -5.193 8.412 1.00 46.12 197 CYS A C 1
ATOM 1475 O O . CYS A 1 197 ? -32.493 -5.163 7.317 1.00 46.12 197 CYS A O 1
ATOM 1477 N N . SER A 1 198 ? -32.530 -5.560 9.539 1.00 42.19 198 SER A N 1
ATOM 1478 C CA . SER A 1 198 ? -33.968 -5.725 9.704 1.00 42.19 198 SER A CA 1
ATOM 1479 C C . SER A 1 198 ? -34.698 -4.681 8.862 1.00 42.19 198 SER A C 1
ATOM 1481 O O . SER A 1 198 ? -34.611 -3.490 9.147 1.00 42.19 198 SER A O 1
ATOM 1483 N N . SER A 1 199 ? -35.305 -5.147 7.770 1.00 45.31 199 SER A N 1
ATOM 1484 C CA . SER A 1 199 ? -36.325 -4.481 6.960 1.00 45.31 199 SER A CA 1
ATOM 1485 C C . SER A 1 199 ? -36.546 -2.997 7.294 1.00 45.31 199 SER A C 1
ATOM 1487 O O . SER A 1 199 ? -37.358 -2.688 8.164 1.00 45.31 199 SER A O 1
ATOM 1489 N N . GLY A 1 200 ? -35.862 -2.079 6.590 1.00 41.41 200 GLY A N 1
ATOM 1490 C CA . GLY A 1 200 ? -36.324 -0.684 6.559 1.00 41.41 200 GLY A CA 1
ATOM 1491 C C . GLY A 1 200 ? -35.369 0.472 6.238 1.00 41.41 200 GLY A C 1
ATOM 1492 O O . GLY A 1 200 ? -35.891 1.569 6.076 1.00 41.41 200 GLY A O 1
ATOM 1493 N N . ALA A 1 201 ? -34.038 0.326 6.137 1.00 41.03 201 ALA A N 1
ATOM 1494 C CA . ALA A 1 201 ? -33.181 1.535 6.148 1.00 41.03 201 ALA A CA 1
ATOM 1495 C C . ALA A 1 201 ? -31.957 1.592 5.209 1.00 41.03 201 ALA A C 1
ATOM 1497 O O . ALA A 1 201 ? -31.102 2.451 5.394 1.00 41.03 201 ALA A O 1
ATOM 1498 N N . CYS A 1 202 ? -31.897 0.790 4.144 1.00 40.19 202 CYS A N 1
ATOM 1499 C CA . CYS A 1 202 ? -31.034 1.096 2.990 1.00 40.19 202 CYS A CA 1
ATOM 1500 C C . CYS A 1 202 ? -31.895 1.383 1.756 1.00 40.19 202 CYS A C 1
ATOM 1502 O O . CYS A 1 202 ? -31.818 0.693 0.744 1.00 40.19 202 CYS A O 1
ATOM 1504 N N . GLN A 1 203 ? -32.760 2.397 1.840 1.00 40.47 203 GLN A N 1
ATOM 1505 C CA . GLN A 1 203 ? -33.343 2.980 0.634 1.00 40.47 203 GLN A CA 1
ATOM 1506 C C . GLN A 1 203 ? -32.253 3.808 -0.048 1.00 40.47 203 GLN A C 1
ATOM 1508 O O . GLN A 1 203 ? -31.825 4.848 0.456 1.00 40.47 203 GLN A O 1
ATOM 1513 N N . GLN A 1 204 ? -31.801 3.308 -1.199 1.00 39.16 204 GLN A N 1
ATOM 1514 C CA . GLN A 1 204 ? -31.121 4.100 -2.212 1.00 39.16 204 GLN A CA 1
ATOM 1515 C C . GLN A 1 204 ? -31.891 5.410 -2.397 1.00 39.16 204 GLN A C 1
ATOM 1517 O O . GLN A 1 204 ? -33.046 5.403 -2.825 1.00 39.16 204 GLN A O 1
ATOM 1522 N N . LYS A 1 205 ? -31.247 6.548 -2.126 1.00 35.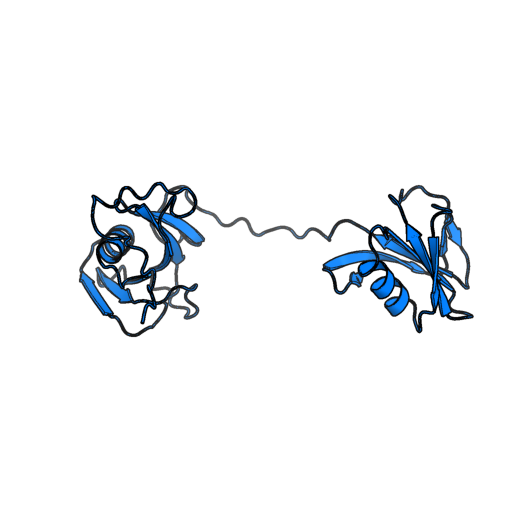53 205 LYS A N 1
ATOM 1523 C CA . LYS A 1 205 ? -31.680 7.817 -2.711 1.00 35.53 205 LYS A CA 1
ATOM 1524 C C . LYS A 1 205 ? -31.404 7.753 -4.214 1.00 35.53 205 LYS A C 1
ATOM 1526 O O . LYS A 1 205 ? -30.407 8.285 -4.690 1.00 35.53 205 LYS A O 1
ATOM 1531 N N . VAL A 1 206 ? -32.281 7.088 -4.962 1.00 40.66 206 VAL A N 1
ATOM 1532 C CA . VAL A 1 206 ? -32.437 7.360 -6.390 1.00 40.66 206 VAL A CA 1
ATOM 1533 C C . VAL A 1 206 ? -33.198 8.676 -6.463 1.00 40.66 206 VAL A C 1
ATOM 1535 O O . VAL A 1 206 ? -34.408 8.724 -6.257 1.00 40.66 206 VAL A O 1
ATOM 1538 N N . GLY A 1 207 ? -32.468 9.771 -6.669 1.00 33.97 207 GLY A N 1
ATOM 1539 C CA . GLY A 1 207 ? -33.068 11.051 -7.015 1.00 33.97 207 GLY A CA 1
ATOM 1540 C C . GLY A 1 207 ? -33.714 10.935 -8.390 1.00 33.97 207 GLY A C 1
ATOM 1541 O O . GLY A 1 207 ? -33.044 11.077 -9.408 1.00 33.97 207 GLY A O 1
ATOM 1542 N N . THR A 1 208 ? -35.011 10.650 -8.425 1.00 35.03 208 THR A N 1
ATOM 1543 C CA . THR A 1 208 ? -35.849 10.876 -9.600 1.00 35.03 208 THR A CA 1
ATOM 1544 C C . THR A 1 208 ? -35.982 12.381 -9.811 1.00 35.03 208 THR A C 1
ATOM 1546 O O . THR A 1 208 ? -36.762 13.035 -9.122 1.00 35.03 208 THR A O 1
ATOM 1549 N N . SER A 1 209 ? -35.229 12.930 -10.763 1.00 35.25 209 SER A N 1
ATOM 1550 C CA . SER A 1 209 ? -35.597 14.191 -11.406 1.00 35.25 209 SER A CA 1
ATOM 1551 C C . SER A 1 209 ? -36.621 13.886 -12.494 1.00 35.25 209 SER A C 1
ATOM 1553 O O . SER A 1 209 ? -36.292 13.257 -13.497 1.00 35.25 209 SER A O 1
ATOM 1555 N N . ALA A 1 210 ? -37.857 14.326 -12.284 1.00 36.88 210 ALA A N 1
ATOM 1556 C CA . ALA A 1 210 ? -38.861 14.459 -13.329 1.00 36.88 210 ALA A CA 1
ATOM 1557 C C . ALA A 1 210 ? -39.687 15.722 -13.059 1.00 36.88 210 ALA A C 1
ATOM 1559 O O . ALA A 1 210 ? -40.418 15.767 -12.070 1.00 36.88 210 ALA A O 1
ATOM 1560 N N . ALA A 1 211 ? -39.505 16.718 -13.930 1.00 35.50 211 ALA A N 1
ATOM 1561 C CA . ALA A 1 211 ? -40.482 17.663 -14.490 1.00 35.50 211 ALA A CA 1
ATOM 1562 C C . ALA A 1 211 ? -39.721 18.864 -15.064 1.00 35.50 211 ALA A C 1
ATOM 1564 O O . ALA A 1 211 ? -39.069 19.581 -14.272 1.00 35.50 211 ALA A O 1
#